Protein AF-A0AAP9J0X5-F1 (afdb_monomer)

Secondary structure (DSSP, 8-state):
--------------------------------HHHHHHHHHTTPPPPP-HHHHH-SSHHHHHHHHHHHHHHHHHHHHHHTTPEEPHHHHHHHHHHHTTTB-HHHHHHHHHHHEEE-TTS-EEEPP-PPS-SGGG--EEEEEEEEEETTEEEEEEEEEEES-SSS--EEEEEEEEEEETTTTEEEEEEEE--

pLDDT: mean 83.55, std 19.75, range [32.41, 98.44]

Nearest PDB structures (foldseek):
  6mrk-assembly2_V  TM=2.906E-01  e=4.583E-01  Drosophila melanogaster

Mean predicted aligned error: 10.58 Å

Structure (mmCIF, N/CA/C/O backbone):
data_AF-A0AAP9J0X5-F1
#
_entry.id   AF-A0AAP9J0X5-F1
#
loop_
_atom_site.group_PDB
_atom_site.id
_atom_site.type_symbol
_atom_site.label_atom_id
_atom_site.label_alt_id
_atom_site.label_comp_id
_atom_site.label_asym_id
_atom_site.label_entity_id
_atom_site.label_seq_id
_atom_site.pdbx_PDB_ins_code
_atom_site.Cartn_x
_atom_site.Cartn_y
_atom_site.Cartn_z
_atom_site.occupancy
_atom_site.B_iso_or_equiv
_atom_site.auth_seq_id
_atom_site.auth_comp_id
_atom_site.auth_asym_id
_atom_site.auth_atom_id
_atom_site.pdbx_PDB_model_num
ATOM 1 N N . MET A 1 1 ? 27.089 17.310 101.759 1.00 33.81 1 MET A N 1
ATOM 2 C CA . MET A 1 1 ? 27.129 18.729 101.339 1.00 33.81 1 MET A CA 1
ATOM 3 C C . MET A 1 1 ? 26.926 18.798 99.834 1.00 33.81 1 MET A C 1
ATOM 5 O O . MET A 1 1 ? 27.617 18.067 99.151 1.00 33.81 1 MET A O 1
ATOM 9 N N . LYS A 1 2 ? 25.986 19.656 99.400 1.00 32.41 2 LYS A N 1
ATOM 10 C CA . LYS A 1 2 ? 25.936 20.461 98.154 1.00 32.41 2 LYS A CA 1
ATOM 11 C C . LYS A 1 2 ? 26.231 19.744 96.813 1.00 32.41 2 LYS A C 1
ATOM 13 O O . LYS A 1 2 ? 27.327 19.251 96.629 1.00 32.41 2 LYS A O 1
ATOM 18 N N . LYS A 1 3 ? 25.217 19.619 95.930 1.00 33.19 3 LYS A N 1
ATOM 19 C CA . LYS A 1 3 ? 24.942 20.486 94.737 1.00 33.19 3 LYS A CA 1
ATOM 20 C C . LYS A 1 3 ? 26.002 20.252 93.633 1.00 33.19 3 LYS A C 1
ATOM 22 O O . LYS A 1 3 ? 27.171 20.186 93.956 1.00 33.19 3 LYS A O 1
ATOM 27 N N . THR A 1 4 ? 25.749 20.115 92.331 1.00 42.00 4 THR A N 1
ATOM 28 C CA . THR A 1 4 ? 24.837 20.796 91.381 1.00 42.00 4 THR A CA 1
ATOM 29 C C . THR A 1 4 ? 25.113 20.111 90.015 1.00 42.00 4 THR A C 1
ATOM 31 O O . THR A 1 4 ? 26.260 19.767 89.762 1.00 42.00 4 THR A O 1
ATOM 34 N N . VAL A 1 5 ? 24.112 19.665 89.246 1.00 41.31 5 VAL A N 1
ATOM 35 C CA . VAL A 1 5 ? 23.547 20.302 88.024 1.00 41.31 5 VAL A CA 1
ATOM 36 C C . VAL A 1 5 ? 24.539 20.555 86.874 1.00 41.31 5 VAL A C 1
ATOM 38 O O . VAL A 1 5 ? 25.488 21.302 87.059 1.00 41.31 5 VAL A O 1
ATOM 41 N N . LEU A 1 6 ? 24.226 19.983 85.698 1.00 40.31 6 LEU A N 1
ATOM 42 C CA . LEU A 1 6 ? 24.146 20.554 84.326 1.00 40.31 6 LEU A CA 1
ATOM 43 C C . LEU A 1 6 ? 24.252 19.357 83.347 1.00 40.31 6 LEU A C 1
ATOM 45 O O . LEU A 1 6 ? 25.273 18.685 83.337 1.00 40.31 6 LEU A O 1
ATOM 49 N N . ALA A 1 7 ? 23.236 18.878 82.621 1.00 41.06 7 ALA A N 1
ATOM 50 C CA . ALA A 1 7 ? 22.257 19.518 81.733 1.00 41.06 7 ALA A CA 1
ATOM 51 C C . ALA A 1 7 ? 22.909 20.307 80.579 1.00 41.06 7 ALA A C 1
ATOM 53 O O . ALA A 1 7 ? 23.191 21.491 80.716 1.00 41.06 7 ALA A O 1
ATOM 54 N N . LEU A 1 8 ? 23.089 19.631 79.438 1.00 37.03 8 LEU A N 1
ATOM 55 C CA . LEU A 1 8 ? 23.242 20.208 78.095 1.00 37.03 8 LEU A CA 1
ATOM 56 C C . LEU A 1 8 ? 22.271 19.405 77.192 1.00 37.03 8 LEU A C 1
ATOM 58 O O . LEU A 1 8 ? 22.474 18.209 77.014 1.00 37.03 8 LEU A O 1
ATOM 62 N N . ILE A 1 9 ? 21.041 19.872 76.931 1.00 41.50 9 ILE A N 1
ATOM 63 C CA . ILE A 1 9 ? 20.627 20.867 75.911 1.00 41.50 9 ILE A CA 1
ATOM 64 C C . ILE A 1 9 ? 20.891 20.305 74.503 1.00 41.50 9 ILE A C 1
ATOM 66 O O . ILE A 1 9 ? 22.012 20.349 74.016 1.00 41.50 9 ILE A O 1
ATOM 70 N N . SER A 1 10 ? 19.909 19.589 73.938 1.00 39.19 10 SER A N 1
ATOM 71 C CA . SER A 1 10 ? 19.012 20.047 72.844 1.00 39.19 10 SER A CA 1
ATOM 72 C C . SER A 1 10 ? 19.443 19.391 71.521 1.00 39.19 10 SER A C 1
ATOM 74 O O . SER A 1 10 ? 20.626 19.268 71.259 1.00 39.19 10 SER A O 1
ATOM 76 N N . VAL A 1 11 ? 18.568 18.868 70.663 1.00 40.44 11 VAL A N 1
ATOM 77 C CA . VAL A 1 11 ? 17.414 19.534 70.055 1.00 40.44 11 VAL A CA 1
ATOM 78 C C . VAL A 1 11 ? 16.297 18.529 69.743 1.00 40.44 11 VAL A C 1
ATOM 80 O O . VAL A 1 11 ? 16.517 17.408 69.295 1.00 40.44 11 VAL A O 1
ATOM 83 N N . ILE A 1 12 ? 15.088 19.009 70.003 1.00 47.06 12 ILE A N 1
ATOM 84 C CA . ILE A 1 12 ? 13.769 18.470 69.685 1.00 47.06 12 ILE A CA 1
ATOM 85 C C . ILE A 1 12 ? 13.503 18.612 68.181 1.00 47.06 12 ILE A C 1
ATOM 87 O O . ILE A 1 12 ? 13.691 19.705 67.661 1.00 47.06 12 ILE A O 1
ATOM 91 N N . LEU A 1 13 ? 12.944 17.587 67.528 1.00 38.28 13 LEU A N 1
ATOM 92 C CA . LEU A 1 13 ? 11.715 17.764 66.738 1.00 38.28 13 LEU A CA 1
ATOM 93 C C . LEU A 1 13 ? 11.066 16.417 66.406 1.00 38.28 13 LEU A C 1
ATOM 95 O O . LEU A 1 13 ? 11.532 15.626 65.592 1.00 38.28 13 LEU A O 1
ATOM 99 N N . LEU A 1 14 ? 9.967 16.190 67.116 1.00 41.28 14 LEU A N 1
ATOM 100 C CA . LEU A 1 14 ? 8.975 15.149 66.919 1.00 41.28 14 LEU A CA 1
ATOM 101 C C . LEU A 1 14 ? 7.897 15.686 65.965 1.00 41.28 14 LEU A C 1
ATOM 103 O O . LEU A 1 14 ? 7.548 16.862 66.039 1.00 41.28 14 LEU A O 1
ATOM 107 N N . LEU A 1 15 ? 7.313 14.757 65.203 1.00 43.09 15 LEU A N 1
ATOM 108 C CA . LEU A 1 15 ? 6.023 14.828 64.503 1.00 43.09 15 LEU A CA 1
ATOM 109 C C . LEU A 1 15 ? 5.998 15.599 63.176 1.00 43.09 15 LEU A C 1
ATOM 111 O O . LEU A 1 15 ? 6.000 16.822 63.126 1.00 43.09 15 LEU A O 1
ATOM 115 N N . THR A 1 16 ? 5.782 14.860 62.089 1.00 41.00 16 THR A N 1
ATOM 116 C CA . THR A 1 16 ? 4.482 14.880 61.396 1.00 41.00 16 THR A CA 1
ATOM 117 C C . THR A 1 16 ? 4.425 13.759 60.363 1.00 41.00 16 THR A C 1
ATOM 119 O O . THR A 1 16 ? 5.312 13.593 59.530 1.00 41.00 16 THR A O 1
ATOM 122 N N . ALA A 1 17 ? 3.360 12.964 60.442 1.00 45.88 17 ALA A N 1
ATOM 123 C CA . ALA A 1 17 ? 2.923 12.115 59.355 1.00 45.88 17 ALA A CA 1
ATOM 124 C C . ALA A 1 17 ? 2.550 13.017 58.172 1.00 45.88 17 ALA A C 1
ATOM 126 O O . ALA A 1 17 ? 1.485 13.628 58.163 1.00 45.88 17 ALA A O 1
ATOM 127 N N . CYS A 1 18 ? 3.432 13.111 57.182 1.00 37.00 18 CYS A N 1
ATOM 128 C CA . CYS A 1 18 ? 3.053 13.577 55.860 1.00 37.00 18 CYS A CA 1
ATOM 129 C C . CYS A 1 18 ? 2.546 12.363 55.092 1.00 37.00 18 CYS A C 1
ATOM 131 O O . CYS A 1 18 ? 3.319 11.597 54.519 1.00 37.00 18 CYS A O 1
ATOM 133 N N . THR A 1 19 ? 1.224 12.195 55.100 1.00 44.16 19 THR A N 1
ATOM 134 C CA . THR A 1 19 ? 0.500 11.603 53.977 1.00 44.16 19 THR A CA 1
ATOM 135 C C . THR A 1 19 ? 1.116 12.138 52.693 1.00 44.16 19 THR A C 1
ATOM 137 O O . THR A 1 19 ? 1.028 13.335 52.412 1.00 44.16 19 THR A O 1
ATOM 140 N N . SER A 1 20 ? 1.795 11.271 51.947 1.00 40.00 20 SER A N 1
ATOM 141 C CA . SER A 1 20 ? 2.233 11.606 50.602 1.00 40.00 20 SER A CA 1
ATOM 142 C C . SER A 1 20 ? 0.979 11.989 49.816 1.00 40.00 20 SER A C 1
ATOM 144 O O . SER A 1 20 ? 0.033 11.195 49.797 1.00 40.00 20 SER A O 1
ATOM 146 N N . PRO A 1 21 ? 0.910 13.184 49.207 1.00 39.81 21 PRO A N 1
ATOM 147 C CA . PRO A 1 21 ? -0.165 13.457 48.281 1.00 39.81 21 PRO A CA 1
ATOM 148 C C . PRO A 1 21 ? -0.051 12.406 47.183 1.00 39.81 21 PRO A C 1
ATOM 150 O O . PRO A 1 21 ? 1.022 12.214 46.605 1.00 39.81 21 PRO A O 1
ATOM 153 N N . SER A 1 22 ? -1.147 11.688 46.947 1.00 39.19 22 SER A N 1
ATOM 154 C CA . SER A 1 22 ? -1.350 10.930 45.724 1.00 39.19 22 SER A CA 1
ATOM 155 C C . SER A 1 22 ? -1.099 11.897 44.574 1.00 39.19 22 SER A C 1
ATOM 157 O O . SER A 1 22 ? -1.954 12.720 44.244 1.00 39.19 22 SER A O 1
ATOM 159 N N . SER A 1 23 ? 0.114 11.855 44.025 1.00 34.59 23 SER A N 1
ATOM 160 C CA . SER A 1 23 ? 0.408 12.474 42.745 1.00 34.59 23 SER A CA 1
ATOM 161 C C . SER A 1 23 ? -0.659 11.944 41.792 1.00 34.59 23 SER A C 1
ATOM 163 O O . SER A 1 23 ? -0.844 10.720 41.766 1.00 34.59 23 SER A O 1
ATOM 165 N N . PRO A 1 24 ? -1.412 12.800 41.078 1.00 40.75 24 PRO A N 1
ATOM 166 C CA . PRO A 1 24 ? -2.277 12.299 40.031 1.00 40.75 24 PRO A CA 1
ATOM 167 C C . PRO A 1 24 ? -1.337 11.546 39.100 1.00 40.75 24 PRO A C 1
ATOM 169 O O . PRO A 1 24 ? -0.396 12.126 38.548 1.00 40.75 24 PRO A O 1
ATOM 172 N N . GLY A 1 25 ? -1.505 10.222 39.054 1.00 39.44 25 GLY A N 1
ATOM 173 C CA . GLY A 1 25 ? -0.737 9.382 38.159 1.00 39.44 25 GLY A CA 1
ATOM 174 C C . GLY A 1 25 ? -0.790 10.058 36.803 1.00 39.44 25 GLY A C 1
ATOM 175 O O . GLY A 1 25 ? -1.862 10.484 36.376 1.00 39.44 25 GLY A O 1
ATOM 176 N N . LYS A 1 26 ? 0.370 10.245 36.170 1.00 41.88 26 LYS A N 1
ATOM 177 C CA . LYS A 1 26 ? 0.406 10.581 34.754 1.00 41.88 26 LYS A CA 1
ATOM 178 C C . LYS A 1 26 ? -0.435 9.504 34.078 1.00 41.88 26 LYS A C 1
ATOM 180 O O . LYS A 1 26 ? 0.049 8.386 33.920 1.00 41.88 26 LYS A O 1
ATOM 185 N N . GLU A 1 27 ? -1.695 9.804 33.770 1.00 45.22 27 GLU A N 1
ATOM 186 C CA . GLU A 1 27 ? -2.481 9.004 32.851 1.00 45.22 27 GLU A CA 1
ATOM 187 C C . GLU A 1 27 ? -1.638 8.986 31.585 1.00 45.22 27 GLU A C 1
ATOM 189 O O . GLU A 1 27 ? -1.467 10.006 30.913 1.00 45.22 27 GLU A O 1
ATOM 194 N N . GLY A 1 28 ? -0.970 7.857 31.346 1.00 52.53 28 GLY A N 1
ATOM 195 C CA . GLY A 1 28 ? -0.253 7.648 30.105 1.00 52.53 28 GLY A CA 1
ATOM 196 C C . GLY A 1 28 ? -1.257 7.920 28.999 1.00 52.53 28 GLY A C 1
ATOM 197 O O . GLY A 1 28 ? -2.322 7.306 28.985 1.00 52.53 28 GLY A O 1
ATOM 198 N N . LYS A 1 29 ? -0.960 8.902 28.143 1.00 60.03 29 LYS A N 1
ATOM 199 C CA . LYS A 1 29 ? -1.832 9.303 27.039 1.00 60.03 29 LYS A CA 1
ATOM 200 C C . LYS A 1 29 ? -2.264 8.029 26.308 1.00 60.03 29 LYS A C 1
ATOM 202 O O . LYS A 1 29 ? -1.411 7.318 25.776 1.00 60.03 29 LYS A O 1
ATOM 207 N N . LYS A 1 30 ? -3.560 7.698 26.361 1.00 73.81 30 LYS A N 1
ATOM 208 C CA . LYS A 1 30 ? -4.104 6.492 25.727 1.00 73.81 30 LYS A CA 1
ATOM 209 C C . LYS A 1 30 ? -3.747 6.558 24.244 1.00 73.81 30 LYS A C 1
ATOM 211 O O . LYS A 1 30 ? -4.114 7.519 23.575 1.00 73.81 30 LYS A O 1
ATOM 216 N N . VAL A 1 31 ? -2.986 5.581 23.755 1.00 80.56 31 VAL A N 1
ATOM 217 C CA . VAL A 1 31 ? -2.605 5.518 22.341 1.00 80.56 31 VAL A CA 1
ATOM 218 C C . VAL A 1 31 ? -3.870 5.244 21.529 1.00 80.56 31 VAL A C 1
ATOM 220 O O . VAL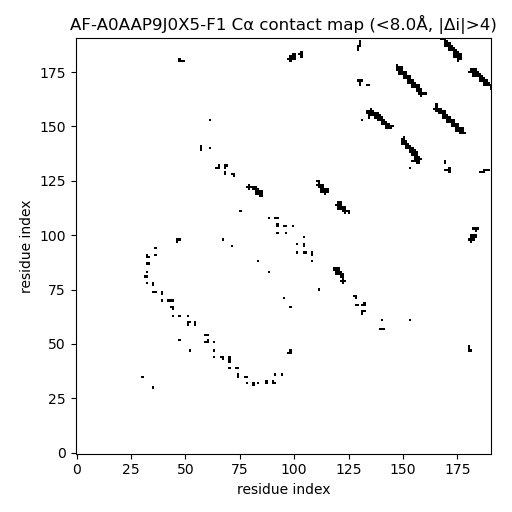 A 1 31 ? -4.576 4.273 21.795 1.00 80.56 31 VAL A O 1
ATOM 223 N N . THR A 1 32 ? -4.170 6.127 20.580 1.00 86.44 32 THR A N 1
ATOM 224 C CA . THR A 1 32 ? -5.304 6.011 19.649 1.00 86.44 32 THR A CA 1
ATOM 225 C C . THR A 1 32 ? -4.806 5.805 18.222 1.00 86.44 32 THR A C 1
ATOM 227 O O . THR A 1 32 ? -3.623 6.028 17.946 1.00 86.44 32 THR A O 1
ATOM 230 N N . VAL A 1 33 ? -5.695 5.448 17.288 1.00 86.12 33 VAL A N 1
ATOM 231 C CA . VAL A 1 33 ? -5.332 5.376 15.862 1.00 86.12 33 VAL A CA 1
ATOM 232 C C . VAL A 1 33 ? -4.835 6.721 15.352 1.00 86.12 33 VAL A C 1
ATOM 234 O O . VAL A 1 33 ? -3.837 6.756 14.649 1.00 86.12 33 VAL A O 1
ATOM 237 N N . GLN A 1 34 ? -5.433 7.838 15.764 1.00 86.25 34 GLN A N 1
ATOM 238 C CA . GLN A 1 34 ? -4.958 9.172 15.381 1.00 86.25 34 GLN A CA 1
ATOM 239 C C . GLN A 1 34 ? -3.527 9.416 15.868 1.00 86.25 34 GLN A C 1
ATOM 241 O O . GLN A 1 34 ? -2.739 10.026 15.156 1.00 86.25 34 GLN A O 1
ATOM 246 N N . THR A 1 35 ? -3.169 8.903 17.051 1.00 87.94 35 THR A N 1
ATOM 247 C CA . THR A 1 35 ? -1.789 8.987 17.555 1.00 87.94 35 THR A CA 1
ATOM 248 C C . THR A 1 35 ? -0.840 8.165 16.682 1.00 87.94 35 THR A C 1
ATOM 250 O O . THR A 1 35 ? 0.232 8.649 16.332 1.00 87.94 35 THR A O 1
ATOM 253 N N . VAL A 1 36 ? -1.238 6.947 16.294 1.00 89.19 36 VAL A N 1
ATOM 254 C CA . VAL A 1 36 ? -0.462 6.104 15.369 1.00 89.19 36 VAL A CA 1
ATOM 255 C C . VAL A 1 36 ? -0.300 6.792 14.015 1.00 89.19 36 VAL A C 1
ATOM 257 O O . VAL A 1 36 ? 0.823 6.937 13.549 1.00 89.19 36 VAL A O 1
ATOM 260 N N . LEU A 1 37 ? -1.391 7.263 13.408 1.00 89.75 37 LEU A N 1
ATOM 261 C CA . LEU A 1 37 ? -1.369 7.926 12.104 1.00 89.75 37 LEU A CA 1
ATOM 262 C C . LEU A 1 37 ? -0.524 9.202 12.135 1.00 89.75 37 LEU A C 1
ATOM 264 O O . LEU A 1 37 ? 0.249 9.426 11.214 1.00 89.75 37 LEU A O 1
ATOM 268 N N . GLN A 1 38 ? -0.600 9.993 13.209 1.00 90.19 38 GLN A N 1
ATOM 269 C CA . GLN A 1 38 ? 0.221 11.193 13.366 1.00 90.19 38 GLN A CA 1
ATOM 270 C C . GLN A 1 38 ? 1.721 10.871 13.403 1.00 90.19 38 GLN A C 1
ATOM 272 O O . GLN A 1 38 ? 2.504 11.575 12.778 1.00 90.19 38 GLN A O 1
ATOM 277 N N . VAL A 1 39 ? 2.124 9.817 14.116 1.00 89.44 39 VAL A N 1
ATOM 278 C CA . VAL A 1 39 ? 3.533 9.389 14.161 1.00 89.44 39 VAL A CA 1
ATOM 279 C C . VAL A 1 39 ? 3.963 8.799 12.819 1.00 89.44 39 VAL A C 1
ATOM 281 O O . VAL A 1 39 ? 5.050 9.089 12.329 1.00 89.44 39 VAL A O 1
ATOM 284 N N . MET A 1 40 ? 3.105 7.990 12.196 1.00 92.94 40 MET A N 1
ATOM 285 C CA . MET A 1 40 ? 3.403 7.368 10.907 1.00 92.94 40 MET A CA 1
ATOM 286 C C . MET A 1 40 ? 3.494 8.390 9.772 1.00 92.94 40 MET A C 1
ATOM 288 O O . MET A 1 40 ? 4.241 8.157 8.822 1.00 92.94 40 MET A O 1
ATOM 292 N N . GLU A 1 41 ? 2.799 9.525 9.876 1.00 90.81 41 GLU A N 1
ATOM 293 C CA . GLU A 1 41 ? 2.874 10.634 8.919 1.00 90.81 41 GLU A CA 1
ATOM 294 C C . GLU A 1 41 ? 4.306 11.153 8.738 1.00 90.81 41 GLU A C 1
ATOM 296 O O . GLU A 1 41 ? 4.706 11.469 7.622 1.00 90.81 41 GLU A O 1
ATOM 301 N N . GLU A 1 42 ? 5.116 11.170 9.802 1.00 90.62 42 GLU A N 1
ATOM 302 C CA . GLU A 1 42 ? 6.513 11.633 9.749 1.00 90.62 42 GLU A CA 1
ATOM 303 C C . GLU A 1 42 ? 7.406 10.748 8.863 1.00 90.62 42 GLU A C 1
ATOM 305 O O . GLU A 1 42 ? 8.466 11.175 8.409 1.00 90.62 42 GLU A O 1
ATOM 310 N N . THR A 1 43 ? 6.969 9.514 8.608 1.00 91.44 43 THR A N 1
ATOM 311 C CA . THR A 1 43 ? 7.680 8.510 7.801 1.00 91.44 43 THR A CA 1
ATOM 312 C C . THR A 1 43 ? 6.948 8.168 6.504 1.00 91.44 43 THR A C 1
ATOM 314 O O . THR A 1 43 ? 7.318 7.217 5.816 1.00 91.44 43 THR A O 1
ATOM 317 N N . ALA A 1 44 ? 5.885 8.907 6.182 1.00 95.19 44 ALA A N 1
ATOM 318 C CA . ALA A 1 44 ? 5.055 8.655 5.018 1.00 95.19 44 ALA A CA 1
ATOM 319 C C . ALA A 1 44 ? 5.838 8.940 3.721 1.00 95.19 44 ALA A C 1
ATOM 321 O O . ALA A 1 44 ? 6.384 10.039 3.570 1.00 95.19 44 ALA A O 1
ATOM 322 N N . PRO A 1 45 ? 5.907 7.993 2.763 1.00 95.94 45 PRO A N 1
ATOM 323 C CA . PRO A 1 45 ? 6.548 8.258 1.482 1.00 95.94 45 PRO A CA 1
ATOM 324 C C . PRO A 1 45 ? 5.801 9.367 0.719 1.00 95.94 45 PRO A C 1
ATOM 326 O O . PRO A 1 45 ? 4.588 9.537 0.887 1.00 95.94 45 PRO A O 1
ATOM 329 N N . PRO A 1 46 ? 6.482 10.136 -0.147 1.00 96.75 46 PRO A N 1
ATOM 330 C CA . PRO A 1 46 ? 5.806 11.134 -0.969 1.00 96.75 46 PRO A CA 1
ATOM 331 C C . PRO A 1 46 ? 4.785 10.467 -1.911 1.00 96.75 46 PRO A C 1
ATOM 333 O O . PRO A 1 46 ? 4.946 9.291 -2.245 1.00 96.75 46 PRO A O 1
ATOM 336 N N . PRO A 1 47 ? 3.749 11.183 -2.386 1.00 96.94 47 PRO A N 1
ATOM 337 C CA . PRO A 1 47 ? 2.838 10.657 -3.403 1.00 96.94 47 PRO A CA 1
ATOM 338 C C . PRO A 1 47 ? 3.582 10.190 -4.662 1.00 96.94 47 PRO A C 1
ATOM 340 O O . PRO A 1 47 ? 4.604 10.775 -5.032 1.00 96.94 47 PRO A O 1
ATOM 343 N N . LEU A 1 48 ? 3.057 9.164 -5.342 1.00 97.50 48 LEU A N 1
ATOM 344 C CA . LEU A 1 48 ? 3.636 8.699 -6.601 1.00 97.50 48 LEU A CA 1
ATOM 345 C C . LEU A 1 48 ? 3.565 9.810 -7.648 1.00 97.50 48 LEU A C 1
ATOM 347 O O . LEU A 1 48 ? 2.520 10.426 -7.860 1.00 97.50 48 LEU A O 1
ATOM 351 N N . THR A 1 49 ? 4.677 10.041 -8.336 1.00 96.81 49 THR A N 1
ATOM 352 C CA . THR A 1 49 ? 4.758 11.037 -9.404 1.00 96.81 49 THR A CA 1
ATOM 353 C C . THR A 1 49 ? 4.838 10.365 -10.769 1.00 96.81 49 THR A C 1
ATOM 355 O O . THR A 1 49 ? 5.294 9.226 -10.894 1.00 96.81 49 THR A O 1
ATOM 358 N N . LYS A 1 50 ? 4.439 11.095 -11.819 1.00 94.75 50 LYS A N 1
ATOM 359 C CA . LYS A 1 50 ? 4.631 10.638 -13.203 1.00 94.75 50 LYS A CA 1
ATOM 360 C C . LYS A 1 50 ? 6.103 10.398 -13.516 1.00 94.75 50 LYS A C 1
ATOM 362 O O . LYS A 1 50 ? 6.420 9.414 -14.162 1.00 94.75 50 LYS A O 1
ATOM 367 N N . GLU A 1 51 ? 6.991 11.243 -12.997 1.00 95.38 51 GLU A N 1
ATOM 368 C CA . GLU A 1 51 ? 8.436 11.089 -13.170 1.00 95.38 51 GLU A CA 1
ATOM 369 C C . GLU A 1 51 ? 8.928 9.750 -12.609 1.00 95.38 51 GLU A C 1
ATOM 371 O O . GLU A 1 51 ? 9.586 8.997 -13.321 1.00 95.38 51 GLU A O 1
ATOM 376 N N . THR A 1 52 ? 8.549 9.401 -11.375 1.00 95.62 52 THR A N 1
ATOM 377 C CA . THR A 1 52 ? 8.879 8.099 -10.774 1.00 95.62 52 THR A CA 1
ATOM 378 C C . THR A 1 52 ? 8.285 6.939 -11.576 1.00 95.62 52 THR A C 1
ATOM 380 O O . THR A 1 52 ? 8.955 5.929 -11.785 1.00 95.62 52 THR A O 1
ATOM 383 N N . MET A 1 53 ? 7.042 7.086 -12.044 1.00 93.88 53 MET A N 1
ATOM 384 C CA . MET A 1 53 ? 6.325 6.069 -12.816 1.00 93.88 53 MET A CA 1
ATOM 385 C C . MET A 1 53 ? 6.959 5.824 -14.192 1.00 93.88 53 MET A C 1
ATOM 387 O O . MET A 1 53 ? 7.051 4.678 -14.633 1.00 93.88 53 MET A O 1
ATOM 391 N N . GLU A 1 54 ? 7.379 6.880 -14.885 1.00 89.88 54 GLU A N 1
ATOM 392 C CA . GLU A 1 54 ? 7.883 6.870 -16.266 1.00 89.88 54 GLU A CA 1
ATOM 393 C C . GLU A 1 54 ? 9.407 6.716 -16.354 1.00 89.88 54 GLU A C 1
ATOM 395 O O . GLU A 1 54 ? 9.942 6.534 -17.446 1.00 89.88 54 GLU A O 1
ATOM 400 N N . HIS A 1 55 ? 10.106 6.722 -15.217 1.00 90.44 55 HIS A N 1
ATOM 401 C CA . HIS A 1 55 ? 11.555 6.593 -15.160 1.00 90.44 55 HIS A CA 1
ATOM 402 C C . HIS A 1 55 ? 12.066 5.315 -15.862 1.00 90.44 55 HIS A C 1
ATOM 404 O O . HIS A 1 55 ? 11.507 4.228 -15.710 1.00 90.44 55 HIS A O 1
ATOM 410 N N . ASN A 1 56 ? 13.172 5.434 -16.609 1.00 84.44 56 ASN A N 1
ATOM 411 C CA . ASN A 1 56 ? 13.735 4.330 -17.405 1.00 84.44 56 ASN A CA 1
ATOM 412 C C . ASN A 1 56 ? 14.409 3.238 -16.556 1.00 84.44 56 ASN A C 1
ATOM 414 O O . ASN A 1 56 ? 14.470 2.080 -16.960 1.00 84.44 56 ASN A O 1
ATOM 418 N N . SER A 1 57 ? 14.948 3.603 -15.391 1.00 89.06 57 SER A N 1
ATOM 419 C CA . SER A 1 57 ? 15.445 2.632 -14.406 1.00 89.06 57 SER A CA 1
ATOM 420 C C . SER A 1 57 ? 14.292 2.075 -13.576 1.00 89.06 57 SER A C 1
ATOM 422 O O . SER A 1 57 ? 13.450 2.840 -13.116 1.00 89.06 57 SER A O 1
ATOM 424 N N . ALA A 1 58 ? 14.321 0.768 -13.314 1.00 86.00 58 ALA A N 1
ATOM 425 C CA . ALA A 1 58 ? 13.395 0.079 -12.417 1.00 86.00 58 ALA A CA 1
ATOM 426 C C . ALA A 1 58 ? 13.491 0.540 -10.951 1.00 86.00 58 ALA A C 1
ATOM 428 O O . ALA A 1 58 ? 12.527 0.420 -10.198 1.00 86.00 58 ALA A O 1
ATOM 429 N N . ILE A 1 59 ? 14.657 1.050 -10.538 1.00 92.25 59 ILE A N 1
ATOM 430 C CA . ILE A 1 59 ? 14.981 1.274 -9.124 1.00 92.25 59 ILE A CA 1
ATOM 431 C C . ILE A 1 59 ? 14.054 2.309 -8.462 1.00 92.25 59 ILE A C 1
ATOM 433 O O . ILE A 1 59 ? 13.512 1.986 -7.409 1.00 92.25 59 ILE A O 1
ATOM 437 N N . PRO A 1 60 ? 13.812 3.514 -9.022 1.00 95.25 60 PRO A N 1
ATOM 438 C CA . PRO A 1 60 ? 12.982 4.515 -8.347 1.00 95.25 60 PRO A CA 1
ATOM 439 C C . PRO A 1 60 ? 11.547 4.050 -8.082 1.00 95.25 60 PRO A C 1
ATOM 441 O O . PRO A 1 60 ? 11.036 4.253 -6.984 1.00 95.25 60 PRO A O 1
ATOM 444 N N . LEU A 1 61 ? 10.916 3.389 -9.058 1.00 96.31 61 LEU A N 1
ATOM 445 C CA . LEU A 1 61 ? 9.562 2.856 -8.900 1.00 96.31 61 LEU A CA 1
ATOM 446 C C . LEU A 1 61 ? 9.520 1.724 -7.870 1.00 96.31 61 LEU A C 1
ATOM 448 O O . LEU A 1 61 ? 8.633 1.707 -7.021 1.00 96.31 61 LEU A O 1
ATOM 452 N N . PHE A 1 62 ? 10.496 0.812 -7.908 1.00 96.38 62 PHE A N 1
ATOM 453 C CA . PHE A 1 62 ? 10.611 -0.250 -6.911 1.00 96.38 62 PHE A CA 1
ATOM 454 C C . PHE A 1 62 ? 10.757 0.309 -5.490 1.00 96.38 62 PHE A C 1
ATOM 456 O O . PHE A 1 62 ? 10.030 -0.113 -4.595 1.00 96.38 62 PHE A O 1
ATOM 463 N N . LEU A 1 63 ? 11.662 1.274 -5.281 1.00 96.00 63 LEU A N 1
ATOM 464 C CA . LEU A 1 63 ? 11.873 1.882 -3.965 1.00 96.00 63 LEU A CA 1
ATOM 465 C C . LEU A 1 63 ? 10.599 2.558 -3.457 1.00 96.00 63 LEU A C 1
ATOM 467 O O . LEU A 1 63 ? 10.218 2.336 -2.314 1.00 96.00 63 LEU A O 1
ATOM 471 N N . TRP A 1 64 ? 9.904 3.305 -4.318 1.00 97.62 64 TRP A N 1
ATOM 472 C CA . TRP A 1 64 ? 8.642 3.941 -3.947 1.00 97.62 64 TRP A CA 1
ATOM 473 C C . TRP A 1 64 ? 7.583 2.918 -3.510 1.00 97.62 64 TRP A C 1
ATOM 475 O O . TRP A 1 64 ? 6.960 3.086 -2.463 1.00 97.62 64 TRP A O 1
ATOM 485 N N . LEU A 1 65 ? 7.412 1.834 -4.276 1.00 97.75 65 LEU A N 1
ATOM 486 C CA . LEU A 1 65 ? 6.458 0.767 -3.958 1.00 97.75 65 LEU A CA 1
ATOM 487 C C . LEU A 1 65 ? 6.799 0.059 -2.645 1.00 97.75 65 LEU A C 1
ATOM 489 O O . LEU A 1 65 ? 5.929 -0.109 -1.791 1.00 97.75 65 LEU A O 1
ATOM 493 N N . ARG A 1 66 ? 8.072 -0.295 -2.451 1.00 96.62 66 ARG A N 1
ATOM 494 C CA . ARG A 1 66 ? 8.566 -0.910 -1.216 1.00 96.62 66 ARG A CA 1
ATOM 495 C C . ARG A 1 66 ? 8.351 0.002 -0.008 1.00 96.62 66 ARG A C 1
ATOM 497 O O . ARG A 1 66 ? 7.971 -0.475 1.061 1.00 96.62 66 ARG A O 1
ATOM 504 N N . ASP A 1 67 ? 8.593 1.300 -0.152 1.00 97.12 67 ASP A N 1
ATOM 505 C CA . ASP A 1 67 ? 8.434 2.258 0.941 1.00 97.12 67 ASP A CA 1
ATOM 506 C C . ASP A 1 67 ? 6.945 2.462 1.283 1.00 97.12 67 ASP A C 1
ATOM 508 O O . ASP A 1 67 ? 6.590 2.508 2.463 1.00 97.12 67 ASP A O 1
ATOM 512 N N . ALA A 1 68 ? 6.053 2.478 0.283 1.00 97.56 68 ALA A N 1
ATOM 513 C CA . ALA A 1 68 ? 4.601 2.493 0.488 1.00 97.56 68 ALA A CA 1
ATOM 514 C C . ALA A 1 68 ? 4.097 1.220 1.195 1.00 97.56 68 ALA A C 1
ATOM 516 O O . ALA A 1 68 ? 3.333 1.314 2.162 1.00 97.56 68 ALA A O 1
ATOM 517 N N . GLU A 1 69 ? 4.560 0.037 0.779 1.00 97.06 69 GLU A N 1
ATOM 518 C CA . GLU A 1 69 ? 4.281 -1.242 1.450 1.00 97.06 69 GLU A CA 1
ATOM 519 C C . GLU A 1 69 ? 4.782 -1.225 2.904 1.00 97.06 69 GLU A C 1
ATOM 521 O O . GLU A 1 69 ? 4.043 -1.562 3.832 1.00 97.06 69 GLU A O 1
ATOM 526 N N . THR A 1 70 ? 6.022 -0.783 3.124 1.00 95.94 70 THR A N 1
ATOM 527 C CA . THR A 1 70 ? 6.652 -0.725 4.453 1.00 95.94 70 THR A CA 1
ATOM 528 C C . THR A 1 70 ? 5.881 0.198 5.389 1.00 95.94 70 THR A C 1
ATOM 530 O O . THR A 1 70 ? 5.585 -0.173 6.529 1.00 95.94 70 THR A O 1
ATOM 533 N N . TRP A 1 71 ? 5.510 1.384 4.907 1.00 96.69 71 TRP A N 1
ATOM 534 C CA . TRP A 1 71 ? 4.692 2.325 5.663 1.00 96.69 71 TRP A CA 1
ATOM 535 C C . TRP A 1 71 ? 3.327 1.724 6.011 1.00 96.69 71 TRP A C 1
ATOM 537 O O . TRP A 1 71 ? 2.911 1.770 7.169 1.00 96.69 71 TRP A O 1
ATOM 547 N N . THR A 1 72 ? 2.676 1.072 5.045 1.00 96.31 72 THR A N 1
ATOM 548 C CA . THR A 1 72 ? 1.371 0.413 5.228 1.00 96.31 72 THR A CA 1
ATOM 549 C C . THR A 1 72 ? 1.441 -0.675 6.299 1.00 96.31 72 THR A C 1
ATOM 551 O O . THR A 1 72 ? 0.635 -0.681 7.231 1.00 96.31 72 THR A O 1
ATOM 554 N N . ASN A 1 73 ? 2.451 -1.545 6.234 1.00 95.38 73 ASN A N 1
ATOM 555 C CA . ASN A 1 73 ? 2.718 -2.551 7.262 1.00 95.38 73 ASN A CA 1
ATOM 556 C C . ASN A 1 73 ? 3.004 -1.925 8.632 1.00 95.38 73 ASN A C 1
ATOM 558 O O . ASN A 1 73 ? 2.576 -2.462 9.653 1.00 95.38 73 ASN A O 1
ATOM 562 N N . GLY A 1 74 ? 3.696 -0.784 8.676 1.00 93.75 74 GLY A N 1
ATOM 563 C CA . GLY A 1 74 ? 3.916 -0.021 9.903 1.00 93.75 74 GLY A CA 1
ATOM 564 C C . GLY A 1 74 ? 2.605 0.437 10.538 1.00 93.75 74 GLY A C 1
ATOM 565 O O . GLY A 1 74 ? 2.366 0.149 11.712 1.00 93.75 74 GLY A O 1
ATOM 566 N N . VAL A 1 75 ? 1.732 1.082 9.757 1.00 93.56 75 VAL A N 1
ATOM 567 C CA . VAL A 1 75 ? 0.405 1.524 10.215 1.00 93.56 75 VAL A CA 1
ATOM 568 C C . VAL A 1 75 ? -0.399 0.333 10.744 1.00 93.56 75 VAL A C 1
ATOM 570 O O . VAL A 1 75 ? -0.889 0.380 11.872 1.00 93.56 75 VAL A O 1
ATOM 573 N N . LEU A 1 76 ? -0.476 -0.762 9.979 1.00 92.88 76 LEU A N 1
ATOM 574 C CA . LEU A 1 76 ? -1.182 -1.981 10.385 1.00 92.88 76 LEU A CA 1
ATOM 575 C C . LEU A 1 76 ? -0.629 -2.545 11.699 1.00 92.88 76 LEU A C 1
ATOM 577 O O . LEU A 1 76 ? -1.393 -2.767 12.638 1.00 92.88 76 LEU A O 1
ATOM 581 N N . ARG A 1 77 ? 0.696 -2.710 11.796 1.00 90.88 77 ARG A N 1
ATOM 582 C CA . ARG A 1 77 ? 1.383 -3.272 12.968 1.00 90.88 77 ARG A CA 1
ATOM 583 C C . ARG A 1 77 ? 1.129 -2.461 14.235 1.00 90.88 77 ARG A C 1
ATOM 585 O O . ARG A 1 77 ? 0.858 -3.034 15.288 1.00 90.88 77 ARG A O 1
ATOM 592 N N . TYR A 1 78 ? 1.213 -1.135 14.160 1.00 89.44 78 TYR A N 1
ATOM 593 C CA . TYR A 1 78 ? 0.985 -0.289 15.334 1.00 89.44 78 TYR A CA 1
ATOM 594 C C . TYR A 1 78 ? -0.489 -0.234 15.750 1.00 89.44 78 TYR A C 1
ATOM 596 O O . TYR A 1 78 ? -0.780 -0.015 16.928 1.00 89.44 78 TYR A O 1
ATOM 604 N N . SER A 1 79 ? -1.410 -0.513 14.828 1.00 89.25 79 SER A N 1
ATOM 605 C CA . SER A 1 79 ? -2.843 -0.598 15.111 1.00 89.25 79 SER A CA 1
ATOM 606 C C . SER A 1 79 ? -3.308 -1.959 15.645 1.00 89.25 79 SER A C 1
ATOM 608 O O . SER A 1 79 ? -4.436 -2.049 16.124 1.00 89.25 79 SER A O 1
ATOM 610 N N . GLN A 1 80 ? -2.457 -2.994 15.661 1.00 89.75 80 GLN A N 1
ATOM 611 C CA . GLN A 1 80 ? -2.826 -4.367 16.061 1.00 89.75 80 GLN A CA 1
ATOM 612 C C . GLN A 1 80 ? -3.427 -4.492 17.465 1.00 89.75 80 GLN A C 1
ATOM 614 O O . GLN A 1 80 ? -4.228 -5.382 17.728 1.00 89.75 80 GLN A O 1
ATOM 619 N N . ARG A 1 81 ? -3.019 -3.622 18.395 1.00 87.12 81 ARG A N 1
ATOM 620 C CA . ARG A 1 81 ? -3.452 -3.672 19.803 1.00 87.12 81 ARG A CA 1
ATOM 621 C C . ARG A 1 81 ? -4.614 -2.732 20.115 1.00 87.12 81 ARG A C 1
ATOM 623 O O . ARG A 1 81 ? -4.974 -2.582 21.282 1.00 87.12 81 ARG A O 1
ATOM 630 N N . LEU A 1 82 ? -5.153 -2.056 19.105 1.00 89.19 82 LEU A N 1
ATOM 631 C CA . LEU A 1 82 ? -6.203 -1.061 19.267 1.00 89.19 82 LEU A CA 1
ATOM 632 C C . LEU A 1 82 ? -7.565 -1.662 18.911 1.00 89.19 82 LEU A C 1
ATOM 634 O O . LEU A 1 82 ? -7.684 -2.502 18.024 1.00 89.19 82 LEU A O 1
ATOM 638 N N . THR A 1 83 ? -8.603 -1.188 19.594 1.00 91.69 83 THR A N 1
ATOM 639 C CA . THR A 1 83 ? -9.988 -1.328 19.139 1.00 91.69 83 THR A CA 1
ATOM 640 C C . THR A 1 83 ? -10.362 -0.045 18.420 1.00 91.69 83 THR A C 1
ATOM 642 O O . THR A 1 83 ? -10.198 1.038 18.982 1.00 91.69 83 THR A O 1
ATOM 645 N N . LEU A 1 84 ? -10.824 -0.174 17.183 1.00 93.06 84 LEU A N 1
ATOM 646 C CA . LEU A 1 84 ? -11.092 0.945 16.290 1.00 93.06 84 LEU A CA 1
ATOM 647 C C . LEU A 1 84 ? -12.589 1.233 16.264 1.00 93.06 84 LEU A C 1
ATOM 649 O O . LEU A 1 84 ? -13.387 0.315 16.126 1.00 93.06 84 LEU A O 1
ATOM 653 N N . SER A 1 85 ? -12.973 2.495 16.360 1.00 93.62 85 SER A N 1
ATOM 654 C CA . SER A 1 85 ? -14.330 2.956 16.056 1.00 93.62 85 SER A CA 1
ATOM 655 C C . SER A 1 85 ? -14.538 3.138 14.543 1.00 93.62 85 SER A C 1
ATOM 657 O O . SER A 1 85 ? -13.587 3.095 13.759 1.00 93.62 85 SER A O 1
ATOM 659 N N . GLU A 1 86 ? -15.771 3.416 14.112 1.00 93.62 86 GLU A N 1
ATOM 660 C CA . GLU A 1 86 ? -16.051 3.861 12.733 1.00 93.62 86 GLU A CA 1
ATOM 661 C C . GLU A 1 86 ? -15.287 5.142 12.347 1.00 93.62 86 GLU A C 1
ATOM 663 O O . GLU A 1 86 ? -14.868 5.310 11.198 1.00 93.62 86 GLU A O 1
ATOM 668 N N . GLU A 1 87 ? -15.065 6.048 13.304 1.00 93.38 87 GLU A N 1
ATOM 669 C CA . GLU A 1 87 ? -14.261 7.253 13.080 1.00 93.38 87 GLU A CA 1
ATOM 670 C C . GLU A 1 87 ? -12.791 6.887 12.830 1.00 93.38 87 GLU A C 1
ATOM 672 O O . GLU A 1 87 ? -12.181 7.379 11.878 1.00 93.38 87 GLU A O 1
ATOM 677 N N . ASP A 1 88 ? -12.240 5.956 13.617 1.00 93.94 88 ASP A N 1
ATOM 678 C CA . ASP A 1 88 ? -10.874 5.458 13.427 1.00 93.94 88 ASP A CA 1
ATOM 679 C C . ASP A 1 88 ? -10.714 4.756 12.078 1.00 93.94 88 ASP A C 1
ATOM 681 O O . ASP A 1 88 ? -9.726 4.987 11.382 1.00 93.94 88 ASP A O 1
ATOM 685 N N . LYS A 1 89 ? -11.698 3.945 11.670 1.00 95.00 89 LYS A N 1
ATOM 686 C CA . LYS A 1 89 ? -11.739 3.333 10.335 1.00 95.00 89 LYS A CA 1
ATOM 687 C C . LYS A 1 89 ? -11.715 4.393 9.240 1.00 95.00 89 LYS A C 1
ATOM 689 O O . LYS A 1 89 ? -10.940 4.276 8.295 1.00 95.00 89 LYS A O 1
ATOM 694 N N . THR A 1 90 ? -12.524 5.441 9.367 1.00 95.31 90 THR A N 1
ATOM 695 C CA . THR A 1 90 ? -12.565 6.538 8.388 1.00 95.31 90 THR A CA 1
ATOM 696 C C . THR A 1 90 ? -11.211 7.245 8.289 1.00 95.31 90 THR A C 1
ATOM 698 O O . THR A 1 90 ? -10.720 7.491 7.183 1.00 95.31 90 THR A O 1
ATOM 701 N N . ALA A 1 91 ? -10.562 7.516 9.426 1.00 94.00 91 ALA A N 1
ATOM 702 C CA . ALA A 1 91 ? -9.223 8.103 9.460 1.00 94.00 91 ALA A CA 1
ATOM 703 C C . ALA A 1 91 ? -8.170 7.176 8.826 1.00 94.00 91 ALA A C 1
ATOM 705 O O . ALA A 1 91 ? -7.326 7.632 8.053 1.00 94.00 91 ALA A O 1
ATOM 706 N N . PHE A 1 92 ? -8.258 5.872 9.093 1.00 94.31 92 PHE A N 1
ATOM 707 C CA . PHE A 1 92 ? -7.378 4.854 8.522 1.00 94.31 92 PHE A CA 1
ATOM 708 C C . PHE A 1 92 ? -7.512 4.784 6.996 1.00 94.31 92 PHE A C 1
ATOM 710 O O . PHE A 1 92 ? -6.516 4.873 6.281 1.00 94.31 92 PHE A O 1
ATOM 717 N N . LEU A 1 93 ? -8.743 4.689 6.485 1.00 96.31 93 LEU A N 1
ATOM 718 C CA . LEU A 1 93 ? -9.024 4.658 5.047 1.00 96.31 93 LEU A CA 1
ATOM 719 C C . LEU A 1 93 ? -8.573 5.947 4.353 1.00 96.31 93 LEU A C 1
ATOM 721 O O . LEU A 1 93 ? -8.000 5.887 3.269 1.00 96.31 93 LEU A O 1
ATOM 725 N N . THR A 1 94 ? -8.759 7.102 4.998 1.00 95.38 94 THR A N 1
ATOM 726 C CA . THR A 1 94 ? -8.261 8.390 4.489 1.00 95.38 94 THR A CA 1
ATOM 727 C C . THR A 1 94 ? -6.736 8.389 4.372 1.00 95.38 94 THR A C 1
ATOM 729 O O . THR A 1 94 ? -6.201 8.827 3.355 1.00 95.38 94 THR A O 1
ATOM 732 N N . ALA A 1 95 ? -6.028 7.864 5.377 1.00 95.06 95 ALA A N 1
ATOM 733 C CA . ALA A 1 95 ? -4.571 7.779 5.352 1.00 95.06 95 ALA A CA 1
ATOM 734 C C . ALA A 1 95 ? -4.0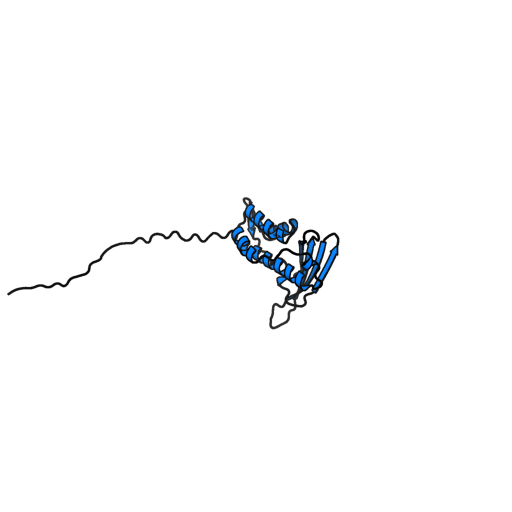74 6.835 4.243 1.00 95.06 95 ALA A C 1
ATOM 736 O O . ALA A 1 95 ? -3.169 7.194 3.489 1.00 95.06 95 ALA A O 1
ATOM 737 N N . LEU A 1 96 ? -4.704 5.666 4.088 1.00 96.56 96 LEU A N 1
ATOM 738 C CA . LEU A 1 96 ? -4.410 4.730 2.997 1.00 96.56 96 LEU A CA 1
ATOM 739 C C . LEU A 1 96 ? -4.707 5.325 1.613 1.00 96.56 96 LEU A C 1
ATOM 741 O O . LEU A 1 96 ? -3.966 5.070 0.665 1.00 96.56 96 LEU A O 1
ATOM 745 N N . GLY A 1 97 ? -5.748 6.152 1.494 1.00 96.81 97 GLY A N 1
ATOM 746 C CA . GLY A 1 97 ? -6.168 6.789 0.241 1.00 96.81 97 GLY A CA 1
ATOM 747 C C . GLY A 1 97 ? -5.111 7.685 -0.417 1.00 96.81 97 GLY A C 1
ATOM 748 O O . GLY A 1 97 ? -5.275 8.092 -1.564 1.00 96.81 97 GLY A O 1
ATOM 749 N N . ARG A 1 98 ? -4.003 7.977 0.276 1.00 94.94 98 ARG A N 1
ATOM 750 C CA . ARG A 1 98 ? -2.830 8.657 -0.298 1.00 94.94 98 ARG A CA 1
ATOM 751 C C . ARG A 1 98 ? -2.058 7.795 -1.293 1.00 94.94 98 ARG A C 1
ATOM 753 O O . ARG A 1 98 ? -1.394 8.343 -2.169 1.00 94.94 98 ARG A O 1
ATOM 760 N N . TYR A 1 99 ? -2.125 6.476 -1.136 1.00 98.00 99 TYR A N 1
ATOM 761 C CA . TYR A 1 99 ? -1.351 5.512 -1.922 1.00 98.00 99 TYR A CA 1
ATOM 762 C C . TYR A 1 99 ? -2.235 4.512 -2.649 1.00 98.00 99 TYR A C 1
ATOM 764 O O . TYR A 1 99 ? -1.848 4.027 -3.707 1.00 98.00 99 TYR A O 1
ATOM 772 N N . TYR A 1 100 ? -3.415 4.220 -2.106 1.00 98.44 100 TYR A N 1
ATOM 773 C CA . TYR A 1 100 ? -4.315 3.193 -2.611 1.00 98.44 100 TYR A CA 1
ATOM 774 C C . TYR A 1 100 ? -5.603 3.801 -3.162 1.00 98.44 100 TYR A C 1
ATOM 776 O O . TYR A 1 100 ? -6.069 4.838 -2.689 1.00 98.44 100 TYR A O 1
ATOM 784 N N . SER A 1 101 ? -6.208 3.139 -4.148 1.00 98.12 101 SER A N 1
ATOM 785 C CA . SER A 1 101 ? -7.585 3.438 -4.537 1.00 98.12 101 SER A CA 1
ATOM 786 C C . SER A 1 101 ? -8.532 3.186 -3.359 1.00 98.12 101 SER A C 1
ATOM 788 O O . SER A 1 101 ? -8.217 2.427 -2.444 1.00 98.12 101 SER A O 1
ATOM 790 N N . GLU A 1 102 ? -9.708 3.814 -3.372 1.00 97.88 102 GLU A N 1
ATOM 791 C CA . GLU A 1 102 ? -10.705 3.638 -2.307 1.00 97.88 102 GLU A CA 1
ATOM 792 C C . GLU A 1 102 ? -11.070 2.159 -2.106 1.00 97.88 102 GLU A C 1
ATOM 794 O O . GLU A 1 102 ? -11.120 1.669 -0.976 1.00 97.88 102 GLU A O 1
ATOM 799 N N . GLU A 1 103 ? -11.247 1.422 -3.206 1.00 97.38 103 GLU A N 1
ATOM 800 C CA . GLU A 1 103 ? -11.521 -0.011 -3.160 1.00 97.38 103 GLU A CA 1
ATOM 801 C C . GLU A 1 103 ? -10.369 -0.794 -2.530 1.00 97.38 103 GLU A C 1
ATOM 803 O O . GLU A 1 103 ? -10.610 -1.633 -1.661 1.00 97.38 103 GLU A O 1
ATOM 808 N N . GLN A 1 104 ? -9.125 -0.521 -2.928 1.00 97.69 104 GLN A N 1
ATOM 809 C CA . GLN A 1 104 ? -7.965 -1.230 -2.396 1.00 97.69 104 GLN A CA 1
ATOM 810 C C . GLN A 1 104 ? -7.702 -0.886 -0.926 1.00 97.69 104 GLN A C 1
ATOM 812 O O . GLN A 1 104 ? -7.419 -1.786 -0.138 1.00 97.69 104 GLN A O 1
ATOM 817 N N . ALA A 1 105 ? -7.859 0.378 -0.527 1.00 98.00 105 ALA A N 1
ATOM 818 C CA . ALA A 1 105 ? -7.769 0.800 0.869 1.00 98.00 105 ALA A CA 1
ATOM 819 C C . ALA A 1 105 ? -8.800 0.065 1.737 1.00 98.00 105 ALA A C 1
ATOM 821 O O . ALA A 1 105 ? -8.471 -0.435 2.815 1.00 98.00 105 ALA A O 1
ATOM 822 N N . LYS A 1 106 ? -10.038 -0.061 1.241 1.00 97.75 106 LYS A N 1
ATOM 823 C CA . LYS A 1 106 ? -11.098 -0.810 1.918 1.00 97.75 106 LYS A CA 1
ATOM 824 C C . LYS A 1 106 ? -10.781 -2.303 2.004 1.00 97.75 106 LYS A C 1
ATOM 826 O O . LYS A 1 106 ? -10.916 -2.873 3.081 1.00 97.75 106 LYS A O 1
ATOM 831 N N . ARG A 1 107 ? -10.331 -2.933 0.911 1.00 96.31 107 ARG A N 1
ATOM 832 C CA . ARG A 1 107 ? -9.922 -4.353 0.908 1.00 96.31 107 ARG A CA 1
ATOM 833 C C . ARG A 1 107 ? -8.791 -4.617 1.898 1.00 96.31 107 ARG A C 1
ATOM 835 O O . ARG A 1 107 ? -8.835 -5.618 2.608 1.00 96.31 107 ARG A O 1
ATOM 842 N N . LEU A 1 108 ? -7.808 -3.718 1.964 1.00 95.69 108 LEU A N 1
ATOM 843 C CA . LEU A 1 108 ? -6.718 -3.803 2.929 1.00 95.69 108 LEU A CA 1
ATOM 844 C C . LEU A 1 108 ? -7.265 -3.731 4.359 1.00 95.69 108 LEU A C 1
ATOM 846 O O . LEU A 1 108 ? -7.009 -4.632 5.149 1.00 95.69 108 LEU A O 1
ATOM 850 N N . PHE A 1 109 ? -8.075 -2.720 4.680 1.00 95.81 109 PHE A N 1
ATOM 851 C CA . PHE A 1 109 ? -8.677 -2.601 6.009 1.00 95.81 109 PHE A CA 1
ATOM 852 C C . PHE A 1 109 ? -9.484 -3.851 6.389 1.00 95.81 109 PHE A C 1
ATOM 854 O O . PHE A 1 109 ? -9.255 -4.429 7.445 1.00 9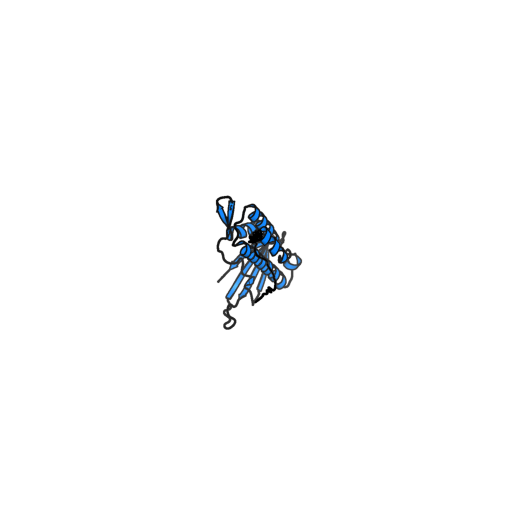5.81 109 PHE A O 1
ATOM 861 N N . ASP A 1 110 ? -10.377 -4.308 5.511 1.00 95.44 110 ASP A N 1
ATOM 862 C CA . ASP A 1 110 ? -11.254 -5.455 5.775 1.00 95.44 110 ASP A CA 1
ATOM 863 C C . ASP A 1 110 ? -10.493 -6.792 5.880 1.00 95.44 110 ASP A C 1
ATOM 865 O O . ASP A 1 110 ? -11.014 -7.755 6.445 1.00 95.44 110 ASP A O 1
ATOM 869 N N . SER A 1 111 ? -9.272 -6.874 5.340 1.00 94.44 111 SER A N 1
ATOM 870 C CA . SER A 1 111 ? -8.410 -8.049 5.515 1.00 94.44 111 SER A CA 1
ATOM 871 C C . SER A 1 111 ? -7.891 -8.114 6.953 1.00 94.44 111 SER A C 1
ATOM 873 O O . SER A 1 111 ? -8.050 -9.127 7.630 1.00 94.44 111 SER A O 1
ATOM 875 N N . TYR A 1 112 ? -7.367 -6.991 7.447 1.00 95.38 112 TYR A N 1
ATOM 876 C CA . TYR A 1 112 ? -6.695 -6.910 8.744 1.00 95.38 112 TYR A CA 1
ATOM 877 C C . TYR A 1 112 ? -7.616 -6.613 9.924 1.00 95.38 112 TYR A C 1
ATOM 879 O O . TYR A 1 112 ? -7.187 -6.756 11.066 1.00 95.38 112 TYR A O 1
ATOM 887 N N . PHE A 1 113 ? -8.853 -6.183 9.692 1.00 95.50 113 PHE A N 1
ATOM 888 C CA . PHE A 1 113 ? -9.788 -5.824 10.751 1.00 95.50 113 PHE A CA 1
ATOM 889 C C . PHE A 1 113 ? -11.136 -6.514 10.560 1.00 95.50 113 PHE A C 1
ATOM 891 O O . PHE A 1 113 ? -11.711 -6.515 9.474 1.00 95.50 113 PHE A O 1
ATOM 898 N N . GLU A 1 114 ? -11.677 -7.074 11.638 1.00 95.25 114 GLU A N 1
ATOM 899 C CA . GLU A 1 114 ? -13.039 -7.603 11.676 1.00 95.25 114 GLU A CA 1
ATOM 900 C C . GLU A 1 114 ? -13.969 -6.670 12.434 1.00 95.25 114 GLU A C 1
ATOM 902 O O . GLU A 1 114 ? -13.596 -6.078 13.446 1.00 95.25 114 GLU A O 1
ATOM 907 N N . ALA A 1 115 ? -15.204 -6.562 11.947 1.00 94.88 115 ALA A N 1
ATOM 908 C CA . ALA A 1 115 ? -16.257 -5.852 12.648 1.00 94.88 115 ALA A CA 1
ATOM 909 C C . ALA A 1 115 ? -16.704 -6.657 13.878 1.00 94.88 115 ALA A C 1
ATOM 911 O O . ALA A 1 115 ? -17.154 -7.799 13.770 1.00 94.88 115 ALA A O 1
ATOM 912 N N . GLY A 1 116 ? -16.606 -6.032 15.042 1.00 90.06 116 GLY A N 1
ATOM 913 C CA . GLY A 1 116 ? -17.136 -6.507 16.306 1.00 90.06 116 GLY A CA 1
ATOM 914 C C . GLY A 1 116 ? -18.507 -5.902 16.640 1.00 90.06 116 GLY A C 1
ATOM 915 O O . GLY A 1 116 ? -19.065 -5.086 15.897 1.00 90.06 116 GLY A O 1
ATOM 916 N N . PRO A 1 117 ? -19.080 -6.281 17.793 1.00 83.56 117 PRO A N 1
ATOM 917 C CA . PRO A 1 117 ? -20.340 -5.719 18.258 1.00 83.56 117 PRO A CA 1
ATOM 918 C C . PRO A 1 117 ? -20.216 -4.213 18.534 1.00 83.56 117 PRO A C 1
ATOM 920 O O . PRO A 1 117 ? -19.212 -3.732 19.060 1.00 83.56 117 PRO A O 1
ATOM 923 N N . GLY A 1 118 ? -21.275 -3.468 18.208 1.00 82.19 118 GLY A N 1
ATOM 924 C CA . GLY A 1 118 ? -21.364 -2.035 18.502 1.00 82.19 118 GLY A CA 1
ATOM 925 C C . GLY A 1 118 ? -20.587 -1.115 17.553 1.00 82.19 118 GLY A C 1
ATOM 926 O O . GLY A 1 1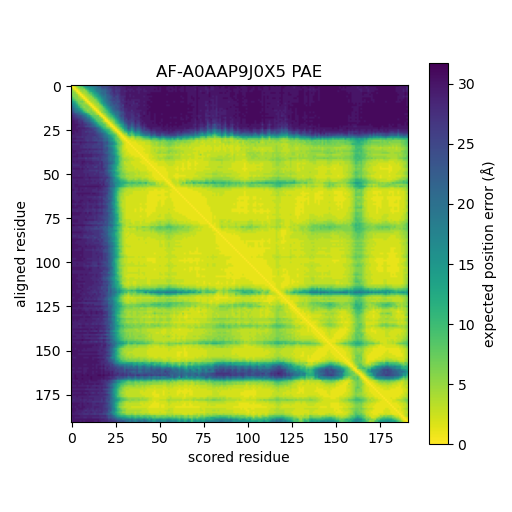18 ? -20.332 0.022 17.932 1.00 82.19 118 GLY A O 1
ATOM 927 N N . GLY A 1 119 ? -20.222 -1.575 16.347 1.00 86.9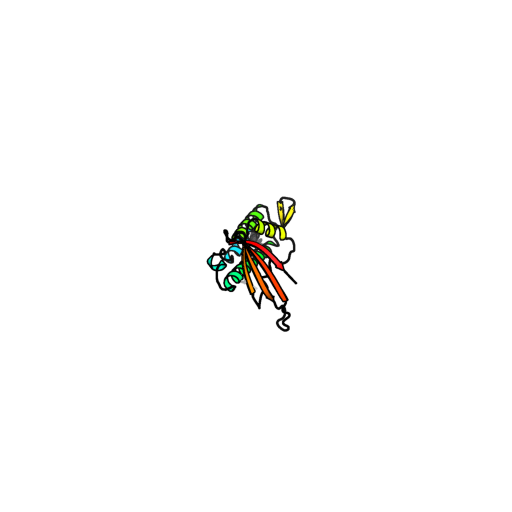4 119 GLY A N 1
ATOM 928 C CA . GLY A 1 119 ? -19.547 -0.740 15.336 1.00 86.94 119 GLY A CA 1
ATOM 929 C C . GLY A 1 119 ? -18.053 -0.525 15.594 1.00 86.94 119 GLY A C 1
ATOM 930 O O . GLY A 1 119 ? -17.458 0.414 15.074 1.00 86.94 119 GLY A O 1
ATOM 931 N N . ASN A 1 120 ? -17.457 -1.380 16.427 1.00 93.75 120 ASN A N 1
ATOM 932 C CA . ASN A 1 120 ? -16.020 -1.396 16.660 1.00 93.75 120 ASN A CA 1
ATOM 933 C C . ASN A 1 120 ? -15.339 -2.424 15.758 1.00 93.75 120 ASN A C 1
ATOM 935 O O . ASN A 1 120 ? -15.971 -3.382 15.323 1.00 93.75 120 ASN A O 1
ATOM 939 N N . TYR A 1 121 ? -14.038 -2.272 15.554 1.00 95.44 121 TYR A N 1
ATOM 940 C CA . TYR A 1 121 ? -13.211 -3.180 14.777 1.00 95.44 121 TYR A CA 1
ATOM 941 C C . TYR A 1 121 ? -12.012 -3.650 15.596 1.00 95.44 121 TYR A C 1
ATOM 943 O O . TYR A 1 121 ? -11.381 -2.861 16.308 1.00 95.44 121 TYR A O 1
ATOM 951 N N . SER A 1 122 ? -11.692 -4.934 15.484 1.00 93.94 122 SER A N 1
ATOM 952 C CA . SER A 1 122 ? -10.512 -5.555 16.090 1.00 93.94 122 SER A CA 1
ATOM 953 C C . SER A 1 122 ? -9.590 -6.103 15.017 1.00 93.94 122 SER A C 1
ATOM 955 O O . SER A 1 122 ? -10.042 -6.539 13.960 1.00 93.94 122 SER A O 1
ATOM 957 N N . PHE A 1 123 ? -8.288 -6.063 15.286 1.00 93.56 123 PHE A N 1
ATOM 958 C CA . PHE A 1 123 ? -7.297 -6.623 14.379 1.00 93.56 123 PHE A CA 1
ATOM 959 C C . PHE A 1 123 ? -7.441 -8.146 14.285 1.00 93.56 123 PHE A C 1
ATOM 961 O O . PHE A 1 123 ? -7.616 -8.823 15.300 1.00 93.56 123 PHE A O 1
ATOM 968 N N . LYS A 1 124 ? -7.325 -8.673 13.070 1.00 93.38 124 LYS A N 1
ATOM 969 C CA . LYS A 1 124 ? -7.273 -10.100 12.761 1.00 93.38 124 LYS A CA 1
ATOM 970 C C . LYS A 1 124 ? -5.826 -10.479 12.521 1.00 93.38 124 LYS A C 1
ATOM 972 O O . LYS A 1 124 ? -5.143 -9.815 11.746 1.00 93.38 124 LYS A O 1
ATOM 977 N N . GLU A 1 125 ? -5.363 -11.546 13.163 1.00 86.50 125 GLU A N 1
ATOM 978 C CA . GLU A 1 125 ? -4.023 -12.055 12.893 1.00 86.50 125 GLU A CA 1
ATOM 979 C C . GLU A 1 125 ? -3.887 -12.400 11.407 1.00 86.50 125 GLU A C 1
ATOM 981 O O . GLU A 1 125 ? -4.657 -13.187 10.856 1.00 86.50 125 GLU A O 1
ATOM 986 N N . GLN A 1 126 ? -2.927 -11.747 10.759 1.00 87.44 126 GLN A N 1
ATOM 987 C CA . GLN A 1 126 ? -2.666 -11.884 9.341 1.00 87.44 126 GLN A CA 1
ATOM 988 C C . GLN A 1 126 ? -1.191 -11.602 9.077 1.00 87.44 126 GLN A C 1
ATOM 990 O O . GLN A 1 126 ? -0.545 -10.826 9.788 1.00 87.44 126 GLN A O 1
ATOM 995 N N . GLU A 1 127 ? -0.666 -12.243 8.039 1.00 88.12 127 GLU A N 1
ATOM 996 C CA . GLU A 1 127 ? 0.682 -11.991 7.553 1.00 88.12 127 GLU A CA 1
ATOM 997 C C . GLU A 1 127 ? 0.868 -10.534 7.098 1.00 88.12 127 GLU A C 1
ATOM 999 O O . GLU A 1 127 ? -0.097 -9.800 6.883 1.00 88.12 127 GLU A O 1
ATOM 1004 N N . SER A 1 128 ? 2.120 -10.100 6.933 1.00 88.94 128 SER A N 1
ATOM 1005 C CA . SER A 1 128 ? 2.430 -8.782 6.366 1.00 88.94 128 SER A CA 1
ATOM 1006 C C . SER A 1 128 ? 1.799 -8.587 4.985 1.00 88.94 128 SER A C 1
ATOM 1008 O O . SER A 1 128 ? 1.617 -9.534 4.224 1.00 88.94 128 SER A O 1
ATOM 1010 N N . PHE A 1 129 ? 1.479 -7.343 4.657 1.00 92.75 129 PHE A N 1
ATOM 1011 C CA . PHE A 1 129 ? 0.972 -6.960 3.349 1.00 92.75 129 PHE A CA 1
ATOM 1012 C C . PHE A 1 129 ? 2.127 -6.895 2.349 1.00 92.75 129 PHE A C 1
ATOM 1014 O O . PHE A 1 129 ? 3.143 -6.270 2.649 1.00 92.75 129 PHE A O 1
ATOM 1021 N N . GLY A 1 130 ? 1.955 -7.507 1.176 1.00 92.56 130 GLY A N 1
ATOM 1022 C CA . GLY A 1 130 ? 2.977 -7.530 0.128 1.00 92.56 130 GLY A CA 1
ATOM 1023 C C . GLY A 1 130 ? 4.234 -8.317 0.508 1.00 92.56 130 GLY A C 1
ATOM 1024 O O . GLY A 1 130 ? 4.295 -8.965 1.560 1.00 92.56 130 GLY A O 1
ATOM 1025 N N . VAL A 1 131 ? 5.214 -8.331 -0.386 1.00 92.56 131 VAL A N 1
ATOM 1026 C CA . VAL A 1 131 ? 6.493 -9.045 -0.227 1.00 92.56 131 VAL A CA 1
ATOM 1027 C C . VAL A 1 131 ? 7.692 -8.238 -0.723 1.00 92.56 131 VAL A C 1
ATOM 1029 O O . VAL A 1 131 ? 8.819 -8.735 -0.662 1.00 92.56 131 VAL A O 1
ATOM 1032 N N . LEU A 1 132 ? 7.516 -7.000 -1.193 1.00 92.81 132 LEU A N 1
ATOM 1033 C CA . LEU A 1 132 ? 8.609 -6.218 -1.784 1.00 92.81 132 LEU A CA 1
ATOM 1034 C C . LEU A 1 132 ? 9.723 -5.925 -0.784 1.00 92.81 132 LEU A C 1
ATOM 1036 O O . LEU A 1 132 ? 10.897 -5.885 -1.158 1.00 92.81 132 LEU A O 1
ATOM 1040 N N . SER A 1 133 ? 9.368 -5.753 0.488 1.00 88.31 133 SER A N 1
ATOM 1041 C CA . SER A 1 133 ? 10.322 -5.561 1.585 1.00 88.31 133 SER A CA 1
ATOM 1042 C C . SER A 1 133 ? 11.260 -6.754 1.816 1.00 88.31 133 SER A C 1
ATOM 1044 O O . SER A 1 133 ? 12.325 -6.567 2.401 1.00 88.31 133 SER A O 1
ATOM 1046 N N . SER A 1 134 ? 10.914 -7.950 1.325 1.00 88.12 134 SER A N 1
ATOM 1047 C CA . SER A 1 134 ? 11.765 -9.144 1.426 1.00 88.12 134 SER A CA 1
ATOM 1048 C C . SER A 1 134 ? 12.840 -9.230 0.338 1.00 88.12 134 SER A C 1
ATOM 1050 O O . SER A 1 134 ? 13.823 -9.943 0.506 1.00 88.12 134 SER A O 1
ATOM 1052 N N . ILE A 1 135 ? 12.705 -8.502 -0.777 1.00 89.62 135 ILE A N 1
ATOM 1053 C CA . ILE A 1 135 ? 13.644 -8.606 -1.903 1.00 89.62 135 ILE A CA 1
ATOM 1054 C C . ILE A 1 135 ? 15.010 -8.028 -1.511 1.00 89.62 135 ILE A C 1
ATOM 1056 O O . ILE A 1 135 ? 15.161 -6.818 -1.333 1.00 89.62 135 ILE A O 1
ATOM 1060 N N . HIS A 1 136 ? 16.028 -8.888 -1.445 1.00 86.44 136 HIS A N 1
ATOM 1061 C CA . HIS A 1 136 ? 17.418 -8.507 -1.173 1.00 86.44 136 HIS A CA 1
ATOM 1062 C C . HIS A 1 136 ? 18.271 -8.481 -2.448 1.00 86.44 136 HIS A C 1
ATOM 1064 O O . HIS A 1 136 ? 19.149 -7.627 -2.591 1.00 86.44 136 HIS A O 1
ATOM 1070 N N . PHE A 1 137 ? 18.008 -9.393 -3.391 1.00 86.62 137 PHE A N 1
ATOM 1071 C CA . PHE A 1 137 ? 18.834 -9.598 -4.584 1.00 86.62 137 PHE A CA 1
ATOM 1072 C C . PHE A 1 137 ? 17.995 -9.840 -5.844 1.00 86.62 137 PHE A C 1
ATOM 1074 O O . PHE A 1 137 ? 16.794 -10.100 -5.781 1.00 86.62 137 PHE A O 1
ATOM 1081 N N . GLY A 1 138 ? 18.648 -9.750 -7.009 1.00 89.50 138 GLY A N 1
ATOM 1082 C CA . GLY A 1 138 ? 18.073 -10.206 -8.278 1.00 89.50 138 GLY A CA 1
ATOM 1083 C C . GLY A 1 138 ? 16.845 -9.429 -8.761 1.00 89.50 138 GLY A C 1
ATOM 1084 O O . GLY A 1 138 ? 16.050 -9.993 -9.509 1.00 89.50 138 GLY A O 1
ATOM 1085 N N . LEU A 1 139 ? 16.684 -8.163 -8.347 1.00 93.25 139 LEU A N 1
ATOM 1086 C CA . LEU A 1 139 ? 15.524 -7.338 -8.693 1.00 93.25 139 LEU A CA 1
ATOM 1087 C C . LEU A 1 139 ? 15.300 -7.297 -10.210 1.00 93.25 139 LEU A C 1
ATOM 1089 O O . LEU A 1 139 ? 16.136 -6.799 -10.970 1.00 93.25 139 LEU A O 1
ATOM 1093 N N . LYS A 1 140 ? 14.119 -7.741 -10.630 1.00 94.62 140 LYS A N 1
ATOM 1094 C CA . LYS A 1 140 ? 13.577 -7.510 -11.968 1.00 94.62 140 LYS A CA 1
ATOM 1095 C C . LYS A 1 140 ? 12.235 -6.820 -11.822 1.00 94.62 140 LYS A C 1
ATOM 1097 O O . LYS A 1 140 ? 11.421 -7.200 -10.987 1.00 94.62 140 LYS A O 1
ATOM 1102 N N . LEU A 1 141 ? 12.011 -5.817 -12.659 1.00 95.81 141 LEU A N 1
ATOM 1103 C CA . LEU A 1 141 ? 10.752 -5.098 -12.736 1.00 95.81 141 LEU A CA 1
ATOM 1104 C C . LEU A 1 141 ? 10.383 -4.965 -14.205 1.00 95.81 141 LEU A C 1
ATOM 1106 O O . LEU A 1 141 ? 11.184 -4.499 -15.016 1.00 95.81 141 LEU A O 1
ATOM 1110 N N . SER A 1 142 ? 9.162 -5.358 -14.535 1.00 94.94 142 SER A N 1
ATOM 1111 C CA . SER A 1 142 ? 8.563 -5.097 -15.837 1.00 94.94 142 SER A CA 1
ATOM 1112 C C . SER A 1 142 ? 7.283 -4.300 -15.654 1.00 94.94 142 SER A C 1
ATOM 1114 O O . SER A 1 142 ? 6.579 -4.440 -14.656 1.00 94.94 142 SER A O 1
ATOM 1116 N N . LYS A 1 143 ? 7.006 -3.420 -16.610 1.00 94.75 143 LYS A N 1
ATOM 1117 C CA . LYS A 1 143 ? 5.870 -2.508 -16.576 1.00 94.75 143 LYS A CA 1
ATOM 1118 C C . LYS A 1 143 ? 5.153 -2.588 -17.909 1.00 94.75 143 LYS A C 1
ATOM 1120 O O . LYS A 1 143 ? 5.776 -2.444 -18.958 1.00 94.75 143 LYS A O 1
ATOM 1125 N N . THR A 1 1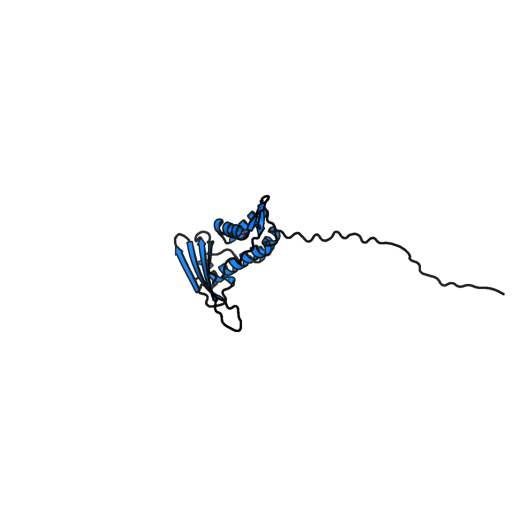44 ? 3.847 -2.781 -17.851 1.00 94.75 144 THR A N 1
ATOM 1126 C CA . THR A 1 144 ? 2.956 -2.732 -19.012 1.00 94.75 144 THR A CA 1
ATOM 1127 C C . THR A 1 144 ? 1.824 -1.759 -18.726 1.00 94.75 144 THR A C 1
ATOM 1129 O O . THR A 1 144 ? 1.438 -1.587 -17.572 1.00 94.75 144 THR A O 1
ATOM 1132 N N . GLU A 1 145 ? 1.312 -1.100 -19.759 1.00 94.56 145 GLU A N 1
ATOM 1133 C CA . GLU A 1 145 ? 0.156 -0.214 -19.649 1.00 94.56 145 GLU A CA 1
ATOM 1134 C C . GLU A 1 145 ? -0.960 -0.733 -20.553 1.00 94.56 145 GLU A C 1
ATOM 1136 O O . GLU A 1 145 ? -0.746 -0.972 -21.742 1.00 94.56 145 GLU A O 1
ATOM 1141 N N . ALA A 1 146 ? -2.143 -0.920 -19.978 1.00 93.06 146 ALA A N 1
ATOM 1142 C CA . ALA A 1 146 ? -3.361 -1.270 -20.694 1.00 93.06 146 ALA A CA 1
ATOM 1143 C C . ALA A 1 146 ? -4.568 -0.743 -19.913 1.00 93.06 146 ALA A C 1
ATOM 1145 O O . ALA A 1 146 ? -4.532 -0.678 -18.686 1.00 93.06 146 ALA A O 1
ATOM 1146 N N . ASP A 1 147 ? -5.634 -0.346 -20.608 1.00 93.00 147 ASP A N 1
ATOM 1147 C CA . ASP A 1 147 ? -6.908 0.050 -19.988 1.00 93.00 147 ASP A CA 1
ATOM 1148 C C . ASP A 1 147 ? -6.777 1.121 -18.885 1.00 93.00 147 ASP A C 1
ATOM 1150 O O . ASP A 1 147 ? -7.446 1.073 -17.852 1.00 93.00 147 ASP A O 1
ATOM 1154 N N . ARG A 1 148 ? -5.894 2.111 -19.105 1.00 94.31 148 ARG A N 1
ATOM 1155 C CA . ARG A 1 148 ? -5.566 3.191 -18.147 1.00 94.31 148 ARG A CA 1
ATOM 1156 C C . ARG A 1 148 ? -5.037 2.673 -16.804 1.00 94.31 148 ARG A C 1
ATOM 1158 O O . ARG A 1 148 ? -5.213 3.317 -15.767 1.00 94.31 148 ARG A O 1
ATOM 1165 N N . ARG A 1 149 ? -4.382 1.516 -16.822 1.00 96.44 149 ARG A N 1
ATOM 1166 C CA . ARG A 1 149 ? -3.734 0.893 -15.674 1.00 96.44 149 ARG A CA 1
ATOM 1167 C C . ARG A 1 149 ? -2.311 0.507 -16.040 1.00 96.44 149 ARG A C 1
ATOM 1169 O O . ARG A 1 149 ? -2.065 -0.073 -17.096 1.00 96.44 149 ARG A O 1
ATOM 1176 N N . TYR A 1 150 ? -1.386 0.781 -15.134 1.00 96.69 150 TYR A N 1
ATOM 1177 C CA . TYR A 1 150 ? -0.060 0.192 -15.182 1.00 96.69 150 TYR A CA 1
ATOM 1178 C C . TYR A 1 150 ? -0.077 -1.122 -14.417 1.00 96.69 150 TYR A C 1
ATOM 1180 O O . TYR A 1 150 ? -0.453 -1.142 -13.247 1.00 96.69 150 TYR A O 1
ATOM 1188 N N . ARG A 1 151 ? 0.353 -2.205 -15.056 1.00 97.25 151 ARG A N 1
ATOM 1189 C CA . ARG A 1 151 ? 0.642 -3.476 -14.395 1.00 97.25 151 ARG A CA 1
ATOM 1190 C C . ARG A 1 151 ? 2.151 -3.618 -14.266 1.00 97.25 151 ARG A C 1
ATOM 1192 O O . ARG A 1 151 ? 2.864 -3.672 -15.272 1.00 97.25 151 ARG A O 1
ATOM 1199 N N . ILE A 1 152 ? 2.612 -3.640 -13.025 1.00 97.12 152 ILE A N 1
ATOM 1200 C CA . ILE A 1 152 ? 4.017 -3.681 -12.641 1.00 97.12 152 ILE A CA 1
ATOM 1201 C C . ILE A 1 152 ? 4.258 -5.053 -12.030 1.00 97.12 152 ILE A C 1
ATOM 1203 O O . ILE A 1 152 ? 3.677 -5.374 -11.000 1.00 97.12 152 ILE A O 1
ATOM 1207 N N . HIS A 1 153 ? 5.084 -5.862 -12.674 1.00 97.19 153 HIS A N 1
ATOM 1208 C CA . HIS A 1 153 ? 5.477 -7.165 -12.158 1.00 97.19 153 HIS A CA 1
ATOM 1209 C C . HIS A 1 153 ? 6.902 -7.077 -11.628 1.00 97.19 153 HIS A C 1
ATOM 1211 O O . HIS A 1 153 ? 7.806 -6.639 -12.350 1.00 97.19 153 HIS A O 1
ATOM 1217 N N . ILE A 1 154 ? 7.079 -7.463 -10.371 1.00 96.69 154 ILE A N 1
ATOM 1218 C CA . ILE A 1 154 ? 8.322 -7.356 -9.620 1.00 96.69 154 ILE A CA 1
ATOM 1219 C C . ILE A 1 154 ? 8.697 -8.752 -9.150 1.00 96.69 154 ILE A C 1
ATOM 1221 O O . ILE A 1 154 ? 7.878 -9.453 -8.566 1.00 96.69 154 ILE A O 1
ATOM 1225 N N . SER A 1 155 ? 9.945 -9.139 -9.382 1.00 94.81 155 SER A N 1
ATOM 1226 C CA . SER A 1 155 ? 10.497 -10.384 -8.862 1.00 94.81 155 SER A CA 1
ATOM 1227 C C . SER A 1 155 ? 11.864 -10.139 -8.248 1.00 94.81 155 SER A C 1
ATOM 1229 O O . SER A 1 155 ? 12.618 -9.278 -8.715 1.00 94.81 155 SER A O 1
ATOM 1231 N N . GLY A 1 156 ? 12.224 -10.956 -7.275 1.00 92.38 156 GLY A N 1
ATOM 1232 C CA . GLY A 1 156 ? 13.554 -10.952 -6.694 1.00 92.38 156 GLY A CA 1
ATOM 1233 C C . GLY A 1 156 ? 13.780 -12.179 -5.834 1.00 92.38 156 GLY A C 1
ATOM 1234 O O . GLY A 1 156 ? 13.039 -13.159 -5.913 1.00 92.38 156 GLY A O 1
ATOM 1235 N N . GLN A 1 157 ? 14.829 -12.116 -5.029 1.00 89.25 157 GLN A N 1
ATOM 1236 C CA . GLN A 1 157 ? 15.215 -13.192 -4.132 1.00 89.25 157 GLN A CA 1
ATOM 1237 C C . GLN A 1 157 ? 15.474 -12.644 -2.734 1.00 89.25 157 GLN A C 1
ATOM 1239 O O . GLN A 1 157 ? 16.029 -11.546 -2.584 1.00 89.25 157 GLN A O 1
ATOM 1244 N N . TYR A 1 158 ? 15.121 -13.432 -1.724 1.00 85.44 158 TYR A N 1
ATOM 1245 C CA . TYR A 1 158 ? 15.568 -13.232 -0.349 1.00 85.44 158 TYR A CA 1
ATOM 1246 C C . TYR A 1 158 ? 16.396 -14.432 0.114 1.00 85.44 158 TYR A C 1
ATOM 1248 O O . TYR A 1 158 ? 16.258 -15.532 -0.418 1.00 85.44 158 TYR A O 1
ATOM 1256 N N . SER A 1 159 ? 17.273 -14.196 1.091 1.00 77.06 159 SER A N 1
ATOM 1257 C CA . SER A 1 159 ? 18.028 -15.243 1.784 1.00 77.06 159 SER A CA 1
ATOM 1258 C C . SER A 1 159 ? 17.769 -15.108 3.276 1.00 77.06 159 SER A C 1
ATOM 1260 O O . SER A 1 159 ? 17.982 -14.028 3.831 1.00 77.06 159 SER A O 1
ATOM 1262 N N . ASP A 1 160 ? 17.308 -16.190 3.902 1.00 67.94 160 ASP A N 1
ATOM 1263 C CA . ASP A 1 160 ? 17.081 -16.283 5.356 1.00 67.94 160 ASP A CA 1
ATOM 1264 C C . ASP A 1 160 ? 18.350 -16.722 6.118 1.00 67.94 160 ASP A C 1
ATOM 1266 O O . ASP A 1 160 ? 18.406 -16.729 7.344 1.00 67.94 160 ASP A O 1
ATOM 1270 N N . SER A 1 161 ? 19.411 -17.079 5.388 1.00 64.56 161 SER A N 1
ATOM 1271 C CA . SER A 1 161 ? 20.687 -17.520 5.948 1.00 64.56 161 SER A CA 1
ATOM 1272 C C . SER A 1 161 ? 21.846 -16.699 5.381 1.00 64.56 161 SER A C 1
ATOM 1274 O O . SER A 1 161 ? 21.901 -16.390 4.187 1.00 64.56 161 SER A O 1
ATOM 1276 N N . LEU A 1 162 ? 22.775 -16.320 6.264 1.00 58.88 162 LEU A N 1
ATOM 1277 C CA . LEU A 1 162 ? 24.072 -15.737 5.895 1.00 58.88 162 LEU A CA 1
ATOM 1278 C C . LEU A 1 162 ? 25.080 -16.815 5.455 1.00 58.88 162 LEU A C 1
ATOM 1280 O O . LEU A 1 162 ? 26.131 -16.477 4.916 1.00 58.88 162 LEU A O 1
ATOM 1284 N N . GLU A 1 163 ? 24.779 -18.092 5.710 1.00 58.16 163 GLU A N 1
ATOM 1285 C CA . GLU A 1 163 ? 25.712 -19.221 5.603 1.00 58.16 163 GLU A CA 1
ATOM 1286 C C . GLU A 1 163 ? 25.395 -20.136 4.408 1.00 58.16 163 GLU A C 1
ATOM 1288 O O . GLU A 1 163 ? 26.310 -20.648 3.766 1.00 58.16 163 GLU A O 1
ATOM 1293 N N . GLU A 1 164 ? 24.117 -20.282 4.052 1.00 57.00 164 GLU A N 1
ATOM 1294 C CA . GLU A 1 164 ? 23.641 -20.995 2.865 1.00 57.00 164 GLU A CA 1
ATOM 1295 C C . GLU A 1 164 ? 22.705 -20.076 2.077 1.00 57.00 164 GLU A C 1
ATOM 1297 O O . GLU A 1 164 ? 21.701 -19.598 2.601 1.00 57.00 164 GLU A O 1
ATOM 1302 N N . LEU A 1 165 ? 23.030 -19.827 0.806 1.00 58.91 165 LEU A N 1
ATOM 1303 C CA . LEU A 1 165 ? 22.158 -19.125 -0.138 1.00 58.91 165 LEU A CA 1
ATOM 1304 C C . LEU A 1 165 ? 20.944 -20.010 -0.456 1.00 58.91 165 LEU A C 1
ATOM 1306 O O . LEU A 1 165 ? 20.875 -20.648 -1.506 1.00 58.91 165 LEU A O 1
ATOM 1310 N N . ILE A 1 166 ? 19.981 -20.072 0.461 1.00 60.44 166 ILE A N 1
ATOM 1311 C CA . ILE A 1 166 ? 18.628 -20.507 0.125 1.00 60.44 166 ILE A CA 1
ATOM 1312 C C . ILE A 1 166 ? 17.960 -19.293 -0.514 1.00 60.44 166 ILE A C 1
ATOM 1314 O O . ILE A 1 166 ? 17.339 -18.474 0.158 1.00 60.44 166 ILE A O 1
ATOM 1318 N N . GLU A 1 167 ? 18.174 -19.145 -1.820 1.00 71.50 167 GLU A N 1
ATOM 1319 C CA . GLU A 1 167 ? 17.557 -18.093 -2.620 1.00 71.50 167 GLU A CA 1
ATOM 1320 C C . GLU A 1 167 ? 16.096 -18.454 -2.871 1.00 71.50 167 GLU A C 1
ATOM 1322 O O . GLU A 1 167 ? 15.765 -19.249 -3.754 1.00 71.50 167 GLU A O 1
ATOM 1327 N N . VAL A 1 168 ? 15.211 -17.867 -2.077 1.00 83.88 168 VAL A N 1
ATOM 1328 C CA . VAL A 1 168 ? 13.774 -18.035 -2.251 1.00 83.88 168 VAL A CA 1
ATOM 1329 C C . VAL A 1 168 ? 13.271 -16.958 -3.204 1.00 83.88 168 VAL A C 1
ATOM 1331 O O . VAL A 1 168 ? 13.465 -15.763 -2.966 1.00 83.88 168 VAL A O 1
AT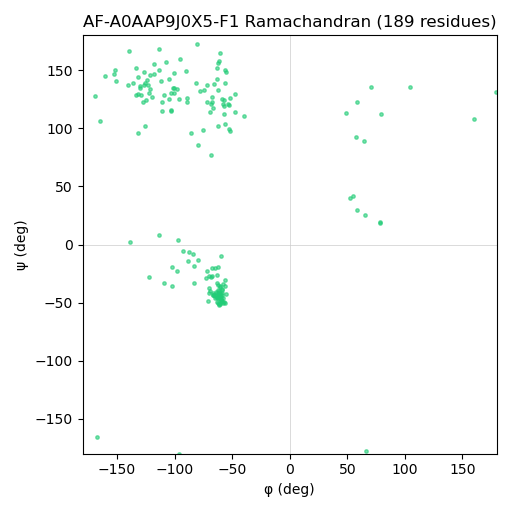OM 1334 N N . GLN A 1 169 ? 12.642 -17.380 -4.302 1.00 88.38 169 GLN A N 1
ATOM 1335 C CA . GLN A 1 169 ? 12.048 -16.465 -5.271 1.00 88.38 169 GLN A CA 1
ATOM 1336 C C . GLN A 1 169 ? 10.759 -15.868 -4.709 1.00 88.38 169 GLN A C 1
ATOM 1338 O O . GLN A 1 169 ? 9.895 -16.584 -4.206 1.00 88.38 169 GLN A O 1
ATOM 1343 N N . VAL A 1 170 ? 10.635 -14.552 -4.833 1.00 91.12 170 VAL A N 1
ATOM 1344 C CA . VAL A 1 170 ? 9.432 -13.801 -4.471 1.00 91.12 170 VAL A CA 1
ATOM 1345 C C . VAL A 1 170 ? 8.955 -13.007 -5.670 1.00 91.12 170 VAL A C 1
ATOM 1347 O O . VAL A 1 170 ? 9.761 -12.462 -6.432 1.00 91.12 170 VAL A O 1
ATOM 1350 N N . GLU A 1 171 ? 7.638 -12.949 -5.831 1.00 94.75 171 GLU A N 1
ATOM 1351 C CA . GLU A 1 171 ? 6.993 -12.238 -6.925 1.00 94.75 171 GLU A CA 1
ATOM 1352 C C . GLU A 1 171 ? 5.805 -11.436 -6.411 1.00 94.75 171 GLU A C 1
ATOM 1354 O O . GLU A 1 171 ? 5.011 -11.909 -5.598 1.00 94.75 171 GLU A O 1
ATOM 1359 N N . GLU A 1 172 ? 5.666 -10.221 -6.924 1.00 96.44 172 GLU A N 1
ATOM 1360 C CA . GLU A 1 172 ? 4.523 -9.369 -6.653 1.00 96.44 172 GLU A CA 1
ATOM 1361 C C . GLU A 1 172 ? 4.096 -8.634 -7.918 1.00 96.44 172 GLU A C 1
ATOM 1363 O O . GLU A 1 172 ? 4.915 -8.107 -8.676 1.00 96.44 172 GLU A O 1
ATOM 1368 N N . THR A 1 173 ? 2.788 -8.581 -8.138 1.00 97.56 173 THR A N 1
ATOM 1369 C CA . THR A 1 173 ? 2.187 -7.754 -9.176 1.00 97.56 173 THR A CA 1
ATOM 1370 C C . THR A 1 173 ? 1.413 -6.614 -8.535 1.00 97.56 173 THR A C 1
ATOM 1372 O O . THR A 1 173 ? 0.474 -6.829 -7.769 1.00 97.56 173 THR A O 1
ATOM 1375 N N . VAL A 1 174 ? 1.780 -5.387 -8.897 1.00 97.88 174 VAL A N 1
ATOM 1376 C CA . VAL A 1 174 ? 1.104 -4.160 -8.477 1.00 97.88 174 VAL A CA 1
ATOM 1377 C C . VAL A 1 174 ? 0.379 -3.558 -9.674 1.00 97.88 174 VAL A C 1
ATOM 1379 O O . VAL A 1 174 ? 0.971 -3.337 -10.733 1.00 97.88 174 VAL A O 1
ATOM 1382 N N . THR A 1 175 ? -0.907 -3.259 -9.510 1.00 98.00 175 THR A N 1
ATOM 1383 C CA . THR A 1 175 ? -1.682 -2.492 -10.492 1.00 98.00 175 THR A CA 1
ATOM 1384 C C . THR A 1 175 ? -1.856 -1.060 -10.005 1.00 98.00 175 THR A C 1
ATOM 1386 O O . THR A 1 175 ? -2.287 -0.851 -8.876 1.00 98.00 175 THR A O 1
ATOM 1389 N N . ILE A 1 176 ? -1.560 -0.074 -10.853 1.00 98.12 176 ILE A N 1
ATOM 1390 C CA . ILE A 1 176 ? -1.684 1.360 -10.551 1.00 98.12 176 ILE A CA 1
ATOM 1391 C C . ILE A 1 176 ? -2.640 2.023 -11.544 1.00 98.12 176 ILE A C 1
ATOM 1393 O O . ILE A 1 176 ? -2.523 1.819 -12.753 1.00 98.12 176 ILE A O 1
ATOM 1397 N N . LEU A 1 177 ? -3.564 2.851 -11.055 1.00 97.50 177 LEU A N 1
ATOM 1398 C CA . LEU A 1 177 ? -4.431 3.686 -11.894 1.00 97.50 177 LEU A CA 1
ATOM 1399 C C . LEU A 1 177 ? -3.603 4.780 -12.580 1.00 97.50 177 LEU A C 1
ATOM 1401 O O . LEU A 1 177 ? -2.986 5.599 -11.901 1.00 97.50 177 LEU A O 1
ATOM 1405 N N . ALA A 1 178 ? -3.594 4.830 -13.913 1.00 93.88 178 ALA A N 1
ATOM 1406 C CA . ALA A 1 178 ? -2.700 5.720 -14.660 1.00 93.88 178 ALA A CA 1
ATOM 1407 C C . ALA A 1 178 ? -3.041 7.214 -14.510 1.00 93.88 178 ALA A C 1
ATOM 1409 O O . ALA A 1 178 ? -2.166 8.071 -14.627 1.00 93.88 178 ALA A O 1
ATOM 1410 N N . ASP A 1 179 ? -4.308 7.543 -14.255 1.00 94.06 179 ASP A N 1
ATOM 1411 C CA . ASP A 1 179 ? -4.790 8.917 -14.097 1.00 94.06 179 ASP A CA 1
ATOM 1412 C C . ASP A 1 179 ? -4.583 9.473 -12.683 1.00 94.06 179 ASP A C 1
ATOM 1414 O O . ASP A 1 179 ? -4.333 10.668 -12.530 1.00 94.06 179 ASP A O 1
ATOM 1418 N N . LYS A 1 180 ? -4.673 8.610 -11.665 1.00 96.25 180 LYS A N 1
ATOM 1419 C CA . LYS A 1 180 ? -4.572 8.990 -10.247 1.00 96.25 180 LYS A CA 1
ATOM 1420 C C . LYS A 1 180 ? -3.222 8.671 -9.614 1.00 96.25 180 LYS A C 1
ATOM 1422 O O . LYS A 1 180 ? -2.915 9.241 -8.576 1.00 96.25 180 LYS A O 1
ATOM 1427 N N . LEU A 1 181 ? -2.444 7.771 -10.219 1.00 97.50 181 LEU A N 1
ATOM 1428 C CA . LEU A 1 181 ? -1.198 7.229 -9.667 1.00 97.50 181 LEU A CA 1
ATOM 1429 C C . LEU A 1 181 ? -1.391 6.606 -8.276 1.00 97.50 181 LEU A C 1
ATOM 1431 O O . LEU A 1 181 ? -0.572 6.775 -7.378 1.00 97.50 181 LEU A O 1
ATOM 1435 N N . LEU A 1 182 ? -2.495 5.876 -8.118 1.00 98.19 182 LEU A N 1
ATOM 1436 C CA . LEU A 1 182 ? -2.833 5.138 -6.903 1.00 98.19 182 LEU A CA 1
ATOM 1437 C C . LEU A 1 182 ? -2.773 3.637 -7.169 1.00 98.19 182 LEU A C 1
ATOM 1439 O O . LEU A 1 182 ? -3.212 3.177 -8.226 1.00 98.19 182 LEU A O 1
ATOM 1443 N N . ILE A 1 183 ? -2.269 2.886 -6.196 1.00 98.44 183 ILE A N 1
ATOM 1444 C CA . ILE A 1 183 ? -2.249 1.426 -6.190 1.00 98.44 183 ILE A CA 1
ATOM 1445 C C . ILE A 1 183 ? -3.690 0.920 -6.099 1.00 98.44 183 ILE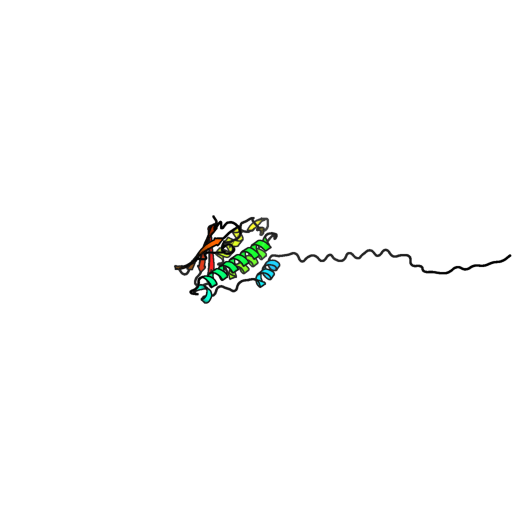 A C 1
ATOM 1447 O O . ILE A 1 183 ? -4.396 1.155 -5.121 1.00 98.44 183 ILE A O 1
ATOM 1451 N N . ASP A 1 184 ? -4.128 0.211 -7.127 1.00 97.75 184 ASP A N 1
ATOM 1452 C CA . ASP A 1 184 ? -5.472 -0.355 -7.217 1.00 97.75 184 ASP A CA 1
ATOM 1453 C C . ASP A 1 184 ? -5.532 -1.823 -6.807 1.00 97.75 184 ASP A C 1
ATOM 1455 O O . ASP A 1 184 ? -6.593 -2.332 -6.459 1.00 97.75 184 ASP A O 1
ATOM 1459 N N . GLN A 1 185 ? -4.401 -2.522 -6.882 1.00 97.00 185 GLN A N 1
ATOM 1460 C CA . GLN A 1 185 ? -4.328 -3.932 -6.532 1.00 97.00 185 GLN A CA 1
ATOM 1461 C C . GLN A 1 185 ? -2.887 -4.346 -6.247 1.00 97.00 185 GLN A C 1
ATOM 1463 O O . GLN A 1 185 ? -1.967 -3.877 -6.920 1.00 97.00 185 GLN A O 1
ATOM 1468 N N . VAL A 1 186 ? -2.720 -5.258 -5.291 1.00 96.44 186 VAL A N 1
ATOM 1469 C CA . VAL A 1 186 ? -1.460 -5.948 -5.002 1.00 96.44 186 VAL A CA 1
ATOM 1470 C C . VAL A 1 186 ? -1.729 -7.446 -4.945 1.00 96.44 186 VAL A C 1
ATOM 1472 O O . VAL A 1 186 ? -2.646 -7.889 -4.252 1.00 96.44 186 VAL A O 1
ATOM 1475 N N . GLU A 1 187 ? -0.945 -8.211 -5.692 1.00 94.38 187 GLU A N 1
ATOM 1476 C CA . GLU A 1 187 ? -0.987 -9.670 -5.756 1.00 94.38 187 GLU A CA 1
ATOM 1477 C C . GLU A 1 187 ? 0.418 -10.196 -5.462 1.00 94.38 187 GLU A C 1
ATOM 1479 O O . GLU A 1 187 ? 1.292 -10.146 -6.325 1.00 94.38 187 GLU A O 1
ATOM 1484 N N . ALA A 1 188 ? 0.641 -10.676 -4.241 1.00 87.56 188 ALA A N 1
ATOM 1485 C CA . ALA A 1 188 ? 1.909 -11.269 -3.837 1.00 87.56 188 ALA A CA 1
ATOM 1486 C C . ALA A 1 188 ? 1.835 -12.797 -3.920 1.00 87.56 188 ALA A C 1
ATOM 1488 O O . ALA A 1 188 ? 0.880 -13.404 -3.429 1.00 87.56 188 ALA A O 1
ATOM 1489 N N . VAL A 1 189 ? 2.856 -13.418 -4.505 1.00 80.19 189 VAL A N 1
ATOM 1490 C CA . VAL A 1 189 ? 3.051 -14.869 -4.494 1.00 80.19 189 VAL A CA 1
ATOM 1491 C C . VAL A 1 189 ? 4.133 -15.179 -3.470 1.00 80.19 189 VAL A C 1
ATOM 1493 O O . VAL A 1 189 ? 5.288 -14.777 -3.625 1.00 80.19 189 VAL A O 1
ATOM 1496 N N . ARG A 1 190 ? 3.736 -15.882 -2.408 1.00 66.94 190 ARG A N 1
ATOM 1497 C CA . ARG A 1 190 ? 4.648 -16.426 -1.401 1.00 66.94 190 ARG A CA 1
ATOM 1498 C C . ARG A 1 190 ? 4.858 -17.920 -1.677 1.00 66.94 190 ARG A C 1
ATOM 1500 O O . ARG A 1 190 ? 3.870 -18.589 -1.988 1.00 66.94 190 ARG A O 1
ATOM 1507 N N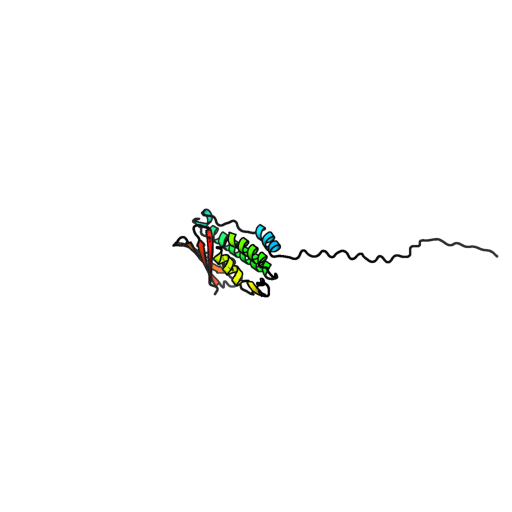 . PRO A 1 191 ? 6.103 -18.414 -1.636 1.00 58.75 191 PRO A N 1
ATOM 1508 C CA . PRO A 1 191 ? 6.394 -19.840 -1.739 1.00 58.75 191 PRO A CA 1
ATOM 1509 C C . PRO A 1 191 ? 5.931 -20.635 -0.515 1.00 58.75 191 PRO A C 1
ATOM 1511 O O . PRO A 1 191 ? 5.761 -20.028 0.568 1.00 58.75 191 PRO A O 1
#

Solvent-accessible surface area (backbone atoms only — not comparable to full-atom values): 11467 Å² total; per-residue (Å²): 132,81,90,80,92,82,88,81,85,85,85,89,85,82,88,78,91,72,77,73,74,81,67,78,69,79,74,70,78,78,86,45,62,69,55,51,51,60,60,48,55,81,66,54,66,77,71,71,46,70,66,47,70,68,44,90,58,59,60,62,42,50,52,53,52,30,43,49,41,51,45,51,42,48,56,52,61,74,45,52,86,45,78,34,44,62,66,44,49,51,53,50,42,57,62,38,47,65,49,21,30,71,67,34,24,49,53,52,48,58,65,42,32,43,84,48,83,92,62,28,31,38,54,42,97,69,79,78,67,71,58,63,82,55,51,75,41,78,79,44,66,48,78,48,76,56,95,65,28,34,44,35,43,37,37,24,22,30,60,95,42,100,86,51,85,56,70,46,66,40,41,36,39,40,31,29,35,62,89,76,49,21,38,50,43,77,49,59,53,79,126

Organism: Paenibacillus thiaminolyticus (NCBI:txid49283)

Foldseek 3Di:
DDDDDDDDDDDDDDDDPPPDPPDPPPPPPPDDLVNQLVVLVVQAQAADDPCLVVPPDPPSVLVSVLSLLVSLLSSLVVCQPDKAAPVSLVVQLVSLVSAAPSVVSVVSCVVQWDQDPPRIIHGDDDDRDACSNQADADWDWDWDDDPQKIKIKIKHFHAPDPVDPPTFIWIKIWIARNVRRHTHDIDIDDD

Sequence (191 aa):
MKKTVLALISVILLLTACTSPSSPGKEGKKVTVQTVLQVMEETAPPPLTKETMEHNSAIPLFLWLRDAETWTNGVLRYSQRLTLSEEDKTAFLTALGRYYSEEQAKRLFDSYFEAGPGGNYSFKEQESFGVLSSIHFGLKLSKTEADRRYRIHISGQYSDSLEELIEVQVEETVTILADKLLIDQVEAVRP

Radius of gyration: 29.48 Å; Cα contacts (8 Å, |Δi|>4): 260; chains: 1; bounding box: 48×42×122 Å